Protein AF-A0A7C3T9Z3-F1 (afdb_monomer)

pLDDT: mean 81.77, std 16.9, range [27.88, 98.31]

Solvent-accessible surface area (backbone atoms only — not comparable to full-atom values): 15365 Å² total; per-residue (Å²): 131,85,75,79,82,83,76,81,73,66,35,95,87,66,43,41,33,84,64,59,65,36,76,44,34,68,97,67,87,62,51,71,47,77,40,78,87,65,44,28,39,40,32,45,42,72,46,26,74,41,71,49,24,36,42,35,40,46,47,25,49,67,46,32,52,77,68,78,44,54,77,89,41,44,48,37,24,52,75,83,42,79,52,85,62,53,73,44,84,51,89,72,28,33,40,42,35,42,77,47,52,73,49,71,46,42,39,36,39,29,49,38,23,38,42,37,40,36,34,22,37,75,87,67,46,54,39,50,67,29,36,35,41,37,46,48,92,66,70,46,76,41,51,15,38,88,76,2,43,25,72,43,69,73,39,55,58,41,63,33,37,35,33,45,40,50,104,75,70,47,83,58,70,46,77,44,76,39,83,57,64,46,78,46,77,47,74,44,78,49,66,65,58,54,53,52,51,52,52,48,52,53,51,51,53,51,51,54,52,50,51,52,50,51,53,50,53,50,52,52,51,52,51,51,50,53,52,50,51,53,51,50,55,51,50,50,52,51,51,56,49,52,50,51,53,50,53,51,51,53,54,53,53,52,51,53,51,54,52,52,51,54,52,53,53,52,51,50,52,52,50,52,52,56,53,57,63,68,72,74,122

Nearest PDB structures (foldseek):
  1uwy-assembly1_A  TM=7.501E-01  e=3.290E-04  Homo sapiens
  6fwv-assembly1_A  TM=3.798E-01  e=5.230E-06  Bacillus anthracis
  4iyk-assembly1_A  TM=6.402E-01  e=9.518E-02  Bacteroides uniformis ATCC 8492
  8fia-assembly1_A-2  TM=6.509E-01  e=4.882E-01  Drosophila melanogaster
  8r51-assembly1_A  TM=6.647E-01  e=5.749E-01  Mus musculus

Sequence (281 aa):
MQGKVWEPKLSKYTGITKEAWSKGTPRGLLNISVDAINKKILVNVPEPKYITGTTIFFISDEFLASYNTTIERAVFMIDGKEITPLINRVIDGYTVTFTYTNGIHIITMYATYELKIKVLDHAGNPVPEAMLNLTGPLNEVSKTNSYGIATFSKLISGNYSISALFPEIVEEKTFLIVNRSQDLTLGINIKLFKSRYEELQNSYSKLQEENKKLNATYNELKNNYNSLKASYETLQNNFEKLQKDYEGLGTTLIAYGVISIAIIAALFVLFYRAMKSKGKT

Secondary structure (DSSP, 8-state):
-PPPPP-----TTTSB-S----TTS-S---EEEEETTTTEEEEEEPPPSSSEEEEEEEEEHHHHHHTT--STTEEEEETTEEE--EEEEETTEEEEEEEEESS-EEEEEEE-EEEEEEEE-TTS-B-TT-EEEEESSS-EEEE--TTSEEEEEEEPSEEEEEEEESSS-EEEEEEEEESS-EEEEEE--THHHHHHHHHHHHHHHHHHHHHHHHHHHHHHHHHHHHHHHHHHHHHHHHHHHHHHHHHHHHHHHHHHHHHHHHHHHHHHHHHHHHHHHHT--

Structure (mmCIF, N/CA/C/O backbone):
data_AF-A0A7C3T9Z3-F1
#
_entry.id   AF-A0A7C3T9Z3-F1
#
loop_
_atom_site.group_PDB
_atom_site.id
_atom_site.type_symbol
_atom_site.label_atom_id
_atom_site.label_alt_id
_atom_site.label_comp_id
_atom_site.label_asym_id
_atom_site.label_entity_id
_atom_site.label_seq_id
_atom_site.pdbx_PDB_ins_code
_atom_site.Cartn_x
_atom_site.Cartn_y
_atom_site.Cartn_z
_atom_site.occupancy
_atom_site.B_iso_or_equiv
_atom_site.auth_seq_id
_atom_site.auth_comp_id
_atom_site.auth_asym_id
_atom_site.auth_atom_id
_atom_site.pdbx_PDB_model_num
ATOM 1 N N . MET A 1 1 ? -13.726 -30.761 49.531 1.00 32.25 1 MET A N 1
ATOM 2 C CA . MET A 1 1 ? -14.735 -29.690 49.674 1.00 32.25 1 MET A CA 1
ATOM 3 C C . MET A 1 1 ? -14.990 -29.126 48.289 1.00 32.25 1 MET A C 1
ATOM 5 O O . MET A 1 1 ? -14.097 -28.504 47.732 1.00 32.25 1 MET A O 1
ATOM 9 N N . GLN A 1 2 ? -16.136 -29.452 47.689 1.00 27.88 2 GLN A N 1
ATOM 10 C CA . GLN A 1 2 ? -16.545 -28.895 46.398 1.00 27.88 2 GLN A CA 1
ATOM 11 C C . GLN A 1 2 ? -16.711 -27.380 46.569 1.00 27.88 2 GLN A C 1
ATOM 13 O O . GLN A 1 2 ? -17.477 -26.930 47.422 1.00 27.88 2 GLN A O 1
ATOM 18 N N . GLY A 1 3 ? -15.908 -26.606 45.837 1.00 29.70 3 GLY A N 1
ATOM 19 C CA . GLY A 1 3 ? -15.973 -25.150 45.851 1.00 29.70 3 GLY A CA 1
ATOM 20 C C . GLY A 1 3 ? -17.341 -24.708 45.354 1.00 29.70 3 GLY A C 1
ATOM 21 O O . GLY A 1 3 ? -17.788 -25.168 44.306 1.00 29.70 3 GLY A O 1
ATOM 22 N N . LYS A 1 4 ? -18.022 -23.860 46.130 1.00 30.97 4 LYS A N 1
ATOM 23 C CA . LYS A 1 4 ? -19.290 -23.248 45.725 1.00 30.97 4 LYS A CA 1
ATOM 24 C C . LYS A 1 4 ? -19.124 -22.648 44.328 1.00 30.97 4 LYS A C 1
ATOM 26 O O . LYS A 1 4 ? -18.267 -21.788 44.136 1.00 30.97 4 LYS A O 1
ATOM 31 N N . VAL A 1 5 ? -19.941 -23.111 43.386 1.00 35.22 5 VAL A N 1
ATOM 32 C CA . VAL A 1 5 ? -20.112 -22.466 42.083 1.00 35.22 5 VAL A CA 1
ATOM 33 C C . VAL A 1 5 ? -20.635 -21.059 42.369 1.00 35.22 5 VAL A C 1
ATOM 35 O O . VAL A 1 5 ? -21.645 -20.894 43.050 1.00 35.22 5 VAL A O 1
ATOM 38 N N . TRP A 1 6 ? -19.867 -20.048 41.973 1.00 35.16 6 TRP A N 1
ATOM 39 C CA . TRP A 1 6 ? -20.243 -18.649 42.139 1.00 35.16 6 TRP A CA 1
ATOM 40 C C . TRP A 1 6 ? -21.326 -18.311 41.114 1.00 35.16 6 TRP A C 1
ATOM 42 O O . TRP A 1 6 ? -21.112 -18.483 39.916 1.00 35.16 6 TRP A O 1
ATOM 52 N N . GLU A 1 7 ? -22.477 -17.843 41.590 1.00 36.16 7 GLU A N 1
ATOM 53 C CA . GLU A 1 7 ? -23.549 -17.307 40.752 1.00 36.16 7 GLU A CA 1
ATOM 54 C C . GLU A 1 7 ? -23.488 -15.770 40.799 1.00 36.16 7 GLU A C 1
ATOM 56 O O . GLU A 1 7 ? -23.688 -15.185 41.872 1.00 36.16 7 GLU A O 1
ATOM 61 N N . PRO A 1 8 ? -23.198 -15.089 39.675 1.00 42.81 8 PRO A N 1
ATOM 62 C CA . PRO A 1 8 ? -23.221 -13.635 39.620 1.00 42.81 8 PRO A CA 1
ATOM 63 C C . PRO A 1 8 ? -24.622 -13.103 39.954 1.00 42.81 8 PRO A C 1
ATOM 65 O O . PRO A 1 8 ? -25.593 -13.393 39.258 1.00 42.81 8 PRO A O 1
ATOM 68 N N . LYS A 1 9 ? -24.750 -12.246 40.976 1.00 42.09 9 LYS A N 1
ATOM 69 C CA . LYS A 1 9 ? -25.990 -11.480 41.199 1.00 42.09 9 LYS A CA 1
ATOM 70 C C . LYS A 1 9 ? -26.120 -10.371 40.153 1.00 42.09 9 LYS A C 1
ATOM 72 O O . LYS A 1 9 ? -25.632 -9.258 40.356 1.00 42.09 9 LYS A O 1
ATOM 77 N N . LEU A 1 10 ? -26.764 -10.695 39.031 1.00 43.72 10 LEU A N 1
ATOM 78 C CA . LEU A 1 10 ? -27.070 -9.790 37.918 1.00 43.72 10 LEU A CA 1
ATOM 79 C C . LEU A 1 10 ? -27.705 -8.475 38.403 1.00 43.72 10 LEU A C 1
ATOM 81 O O . LEU A 1 10 ? -28.747 -8.458 39.059 1.00 43.72 10 LEU A O 1
ATOM 85 N N . SER A 1 11 ? -27.095 -7.350 38.027 1.00 44.22 11 SER A N 1
ATOM 86 C CA . SER A 1 11 ? -27.773 -6.053 38.026 1.00 44.22 11 SER A CA 1
ATOM 87 C C . SER A 1 11 ? -28.853 -6.095 36.943 1.00 44.22 11 SER A C 1
ATOM 89 O O . SER A 1 11 ? -28.523 -6.087 35.756 1.00 44.22 11 SER A O 1
ATOM 91 N N . LYS A 1 12 ? -30.135 -6.108 37.341 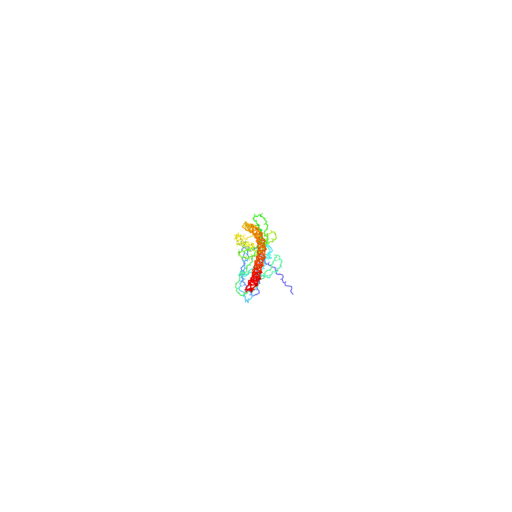1.00 36.50 12 LYS A N 1
ATOM 92 C CA . LYS A 1 12 ? -31.310 -6.094 36.439 1.00 36.50 12 LYS A CA 1
ATOM 93 C C . LYS A 1 12 ? -31.341 -4.927 35.434 1.00 36.50 12 LYS A C 1
ATOM 95 O O . LYS A 1 12 ? -32.194 -4.926 34.559 1.00 36.50 12 LYS A O 1
ATOM 100 N N . TYR A 1 13 ? -30.450 -3.942 35.564 1.00 34.69 13 TYR A N 1
ATOM 101 C CA . TYR A 1 13 ? -30.445 -2.723 34.750 1.00 34.69 13 TYR A CA 1
ATOM 102 C C . TYR A 1 13 ? -29.227 -2.584 33.826 1.00 34.69 13 TYR A C 1
ATOM 104 O O . TYR A 1 13 ? -29.248 -1.729 32.947 1.00 34.69 13 TYR A O 1
ATOM 112 N N . THR A 1 14 ? -28.159 -3.373 34.012 1.00 43.00 14 THR A N 1
ATOM 113 C CA . THR A 1 14 ? -26.904 -3.198 33.247 1.00 43.00 14 THR A CA 1
ATOM 114 C C . THR A 1 14 ? -26.291 -4.487 32.704 1.00 43.00 14 THR A C 1
ATOM 116 O O . THR A 1 14 ? -25.342 -4.392 31.935 1.00 43.00 14 THR A O 1
ATOM 119 N N . GLY A 1 15 ? -26.745 -5.680 33.114 1.00 44.03 15 GLY A N 1
ATOM 120 C CA . GLY A 1 15 ? -26.152 -6.953 32.664 1.00 44.03 15 GLY A CA 1
ATOM 121 C C . GLY A 1 15 ? -24.696 -7.190 33.114 1.00 44.03 15 GLY A C 1
ATOM 122 O O . GLY A 1 15 ? -24.078 -8.165 32.690 1.00 44.03 15 GLY A O 1
ATOM 123 N N . ILE A 1 16 ? -24.158 -6.315 33.975 1.00 48.06 16 ILE A N 1
ATOM 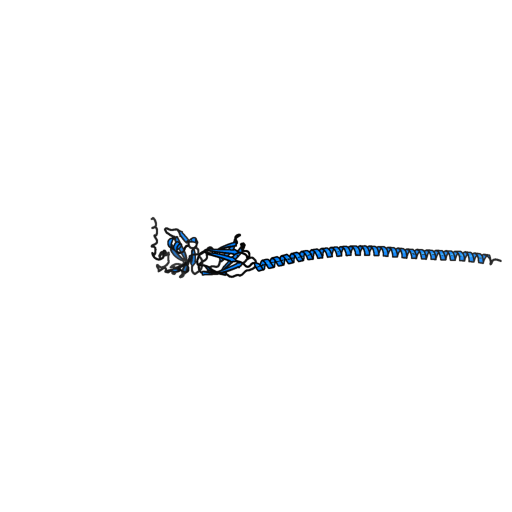124 C CA . ILE A 1 16 ? -22.807 -6.360 34.558 1.00 48.06 16 ILE A CA 1
ATOM 125 C C . ILE A 1 16 ? -22.962 -6.460 36.078 1.00 48.06 16 ILE A C 1
ATOM 127 O O . ILE A 1 16 ? -23.628 -5.617 36.690 1.00 48.06 16 ILE A O 1
ATOM 131 N N . THR A 1 17 ? -22.360 -7.465 36.716 1.00 48.69 17 THR A N 1
ATOM 132 C CA . THR A 1 17 ? -22.387 -7.578 38.184 1.00 48.69 17 THR A CA 1
ATOM 133 C C . THR A 1 17 ? -21.328 -6.698 38.837 1.00 48.69 17 THR A C 1
ATOM 135 O O . THR A 1 17 ? -20.160 -6.736 38.461 1.00 48.69 17 THR A O 1
ATOM 138 N N . LYS A 1 18 ? -21.730 -5.948 39.871 1.00 47.00 18 LYS A N 1
ATOM 139 C CA . LYS A 1 18 ? -20.890 -5.033 40.674 1.00 47.00 18 LYS A CA 1
ATOM 140 C C . LYS A 1 18 ? -19.912 -5.727 41.639 1.00 47.00 18 LYS A C 1
ATOM 142 O O . LYS A 1 18 ? -19.431 -5.098 42.578 1.00 47.00 18 LYS A O 1
ATOM 147 N N . GLU A 1 19 ? -19.614 -7.004 41.452 1.00 44.75 19 GLU A N 1
ATOM 148 C CA . GLU A 1 19 ? -18.688 -7.722 42.327 1.00 44.75 19 GLU A CA 1
ATOM 149 C C . GLU A 1 19 ? -17.368 -7.938 41.597 1.00 44.75 19 GLU A C 1
ATOM 151 O O . GLU A 1 19 ? -17.186 -8.967 40.954 1.00 44.75 19 GLU A O 1
ATOM 156 N N . ALA A 1 20 ? -16.438 -6.979 41.706 1.00 43.12 20 ALA A N 1
ATOM 157 C CA . ALA A 1 20 ? -15.039 -7.329 41.506 1.00 43.12 20 ALA A CA 1
ATOM 158 C C . ALA A 1 20 ? -14.455 -7.826 42.814 1.00 43.12 20 ALA A C 1
ATOM 160 O O . ALA A 1 20 ? -14.378 -7.121 43.823 1.00 43.12 20 ALA A O 1
ATOM 161 N N . TRP A 1 21 ? -14.063 -9.090 42.782 1.00 42.16 21 TRP A N 1
ATOM 162 C CA . TRP A 1 21 ? -13.300 -9.695 43.844 1.00 42.16 21 TRP A CA 1
ATOM 163 C C . TRP A 1 21 ? -11.831 -9.420 43.568 1.00 42.16 21 TRP A C 1
ATOM 165 O O . TRP A 1 21 ? -11.294 -9.879 42.562 1.00 42.16 21 TRP A O 1
ATOM 175 N N . SER A 1 22 ? -11.195 -8.678 44.467 1.00 42.53 22 SER A N 1
ATOM 176 C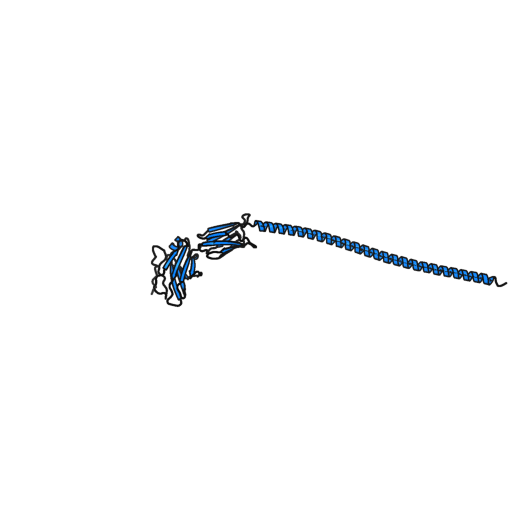 CA . SER A 1 22 ? -9.747 -8.573 44.475 1.00 42.53 22 SER A CA 1
ATOM 177 C C . SER A 1 22 ? -9.165 -9.199 45.715 1.00 42.53 22 SER A C 1
ATOM 179 O O . SER A 1 22 ? -9.521 -8.862 46.849 1.00 42.53 22 SER A O 1
ATOM 181 N N . LYS A 1 23 ? -8.189 -10.073 45.490 1.00 44.75 23 LYS A N 1
ATOM 182 C CA . LYS A 1 23 ? -7.276 -10.497 46.535 1.00 44.75 23 LYS A CA 1
ATOM 183 C C . LYS A 1 23 ? -6.347 -9.323 46.839 1.00 44.75 23 LYS A C 1
ATOM 185 O O . LYS A 1 23 ? -5.362 -9.106 46.149 1.00 44.75 23 LYS A O 1
ATOM 190 N N . GLY A 1 24 ? -6.675 -8.582 47.894 1.00 46.53 24 GLY A N 1
ATOM 191 C CA . GLY A 1 24 ? -5.860 -7.462 48.339 1.00 46.53 24 GLY A CA 1
ATOM 192 C C . GLY A 1 24 ? -6.192 -6.128 47.686 1.00 46.53 24 GLY A C 1
ATOM 193 O O . GLY A 1 24 ? -5.310 -5.300 47.607 1.00 46.53 24 GLY A O 1
ATOM 194 N N . THR A 1 25 ? -7.431 -5.864 47.283 1.00 47.84 25 THR A N 1
ATOM 195 C CA . THR A 1 25 ? -7.930 -4.480 47.179 1.00 47.84 25 THR A CA 1
ATOM 196 C C . THR A 1 25 ? -8.865 -4.248 48.371 1.00 47.84 25 THR A C 1
ATOM 198 O O . THR A 1 25 ? -9.573 -5.187 48.758 1.00 47.84 25 THR A O 1
ATOM 201 N N . PRO A 1 26 ? -8.855 -3.075 49.035 1.00 46.22 26 PRO A N 1
ATOM 202 C CA . PRO A 1 26 ? -9.825 -2.785 50.089 1.00 46.22 26 PRO A CA 1
ATOM 203 C C . PRO A 1 26 ? -11.248 -3.053 49.579 1.00 46.22 26 PRO A C 1
ATOM 205 O O . PRO A 1 26 ? -11.551 -2.735 48.430 1.00 46.22 26 PRO A O 1
ATOM 208 N N . ARG A 1 27 ? -12.128 -3.640 50.407 1.00 46.44 27 ARG A N 1
ATOM 209 C CA . ARG A 1 27 ? -13.563 -3.714 50.081 1.00 46.44 27 ARG A CA 1
ATOM 210 C C . ARG A 1 27 ? -14.053 -2.279 49.868 1.00 46.44 27 ARG A C 1
ATOM 212 O O . ARG A 1 27 ? -14.180 -1.532 50.831 1.00 46.44 27 ARG A O 1
ATOM 219 N N . GLY A 1 28 ? -14.275 -1.899 48.617 1.00 50.47 28 GLY A N 1
ATOM 220 C CA . GLY A 1 28 ? -14.582 -0.536 48.210 1.00 50.47 28 GLY A CA 1
ATOM 221 C C . GLY A 1 28 ? -15.390 -0.527 46.920 1.00 50.47 28 GLY A C 1
ATOM 222 O O . GLY A 1 28 ? -15.332 -1.470 46.132 1.00 50.47 28 GLY A O 1
ATOM 223 N N . LEU A 1 29 ? -16.190 0.526 46.757 1.00 51.44 29 LEU A N 1
ATOM 224 C CA . LEU A 1 29 ? -17.127 0.726 45.655 1.00 51.44 29 LEU A CA 1
ATOM 225 C C . LEU A 1 29 ? -16.379 0.770 44.319 1.00 51.44 29 LEU A C 1
ATOM 227 O O . LEU A 1 29 ? -15.790 1.786 43.959 1.00 51.44 29 LEU A O 1
ATOM 231 N N . LEU A 1 30 ? -16.424 -0.330 43.573 1.00 61.38 30 LEU A N 1
ATOM 232 C CA . LEU A 1 30 ? -16.088 -0.307 42.156 1.00 61.38 30 LEU A CA 1
ATOM 233 C C . LEU A 1 30 ? -17.145 0.526 41.448 1.00 61.38 30 LEU A C 1
ATOM 235 O O . LEU A 1 30 ? -18.333 0.184 41.445 1.00 61.38 30 LEU A O 1
ATOM 239 N N . ASN A 1 31 ? -16.700 1.617 40.843 1.00 67.56 31 ASN A N 1
ATOM 240 C CA . ASN A 1 31 ? -17.567 2.441 40.027 1.00 67.56 31 ASN A CA 1
ATOM 241 C C . ASN A 1 31 ? -17.457 1.948 38.591 1.00 67.56 31 ASN A C 1
ATOM 243 O O . ASN A 1 31 ? -16.488 2.238 37.890 1.00 67.56 31 ASN A O 1
ATOM 247 N N . ILE A 1 32 ? -18.461 1.168 38.196 1.00 73.75 32 ILE A N 1
ATOM 248 C CA . ILE A 1 32 ? -18.680 0.755 36.815 1.00 73.75 32 ILE A CA 1
ATOM 249 C C . ILE A 1 32 ? -19.669 1.739 36.201 1.00 73.75 32 ILE A C 1
ATOM 251 O O . ILE A 1 32 ? -20.779 1.903 36.715 1.00 73.75 32 ILE A O 1
ATOM 255 N N . SER A 1 33 ? -19.282 2.369 35.101 1.00 75.00 33 SER A N 1
ATOM 256 C CA . SER A 1 33 ? -20.178 3.157 34.264 1.00 75.00 33 SER A CA 1
ATOM 257 C C . SER A 1 33 ? -20.214 2.581 32.854 1.00 75.00 33 SER A C 1
ATOM 259 O O . SER A 1 33 ? -19.238 2.022 32.355 1.00 75.00 33 SER A O 1
ATOM 261 N N . VAL A 1 34 ? -21.377 2.687 32.220 1.00 73.44 34 VAL A N 1
ATOM 262 C CA . VAL A 1 34 ? -21.577 2.268 30.836 1.00 73.44 34 VAL A CA 1
ATOM 263 C C . VAL A 1 34 ? -21.812 3.521 30.013 1.00 73.44 34 VAL A C 1
ATOM 265 O O . VAL A 1 34 ? -22.751 4.272 30.265 1.00 73.44 34 VAL A O 1
ATOM 268 N N . ASP A 1 35 ? -20.960 3.738 29.023 1.00 76.62 35 ASP A N 1
ATOM 269 C CA . ASP A 1 35 ? -21.138 4.757 28.003 1.00 76.62 35 ASP A CA 1
ATOM 270 C C . ASP A 1 35 ? -21.754 4.080 26.775 1.00 76.62 35 ASP A C 1
ATOM 272 O O . ASP A 1 35 ? -21.077 3.454 25.955 1.00 76.62 35 ASP A O 1
ATOM 276 N N . ALA A 1 36 ? -23.083 4.148 26.690 1.00 70.12 36 ALA A N 1
ATOM 277 C CA . ALA A 1 36 ? -23.847 3.512 25.623 1.00 70.12 36 ALA A CA 1
ATOM 278 C C . ALA A 1 36 ? -23.626 4.164 24.248 1.00 70.12 36 ALA A C 1
ATOM 280 O O . ALA A 1 36 ? -23.836 3.495 23.235 1.00 70.12 36 ALA A O 1
ATOM 281 N N . ILE A 1 37 ? -23.195 5.432 24.208 1.00 67.31 37 ILE A N 1
ATOM 282 C CA . ILE A 1 37 ? -22.941 6.180 22.970 1.00 67.31 37 ILE A CA 1
ATOM 283 C C . ILE A 1 37 ? -21.624 5.708 22.358 1.00 67.31 37 ILE A C 1
ATOM 285 O O . ILE A 1 37 ? -21.598 5.287 21.205 1.00 67.31 37 ILE A O 1
ATOM 289 N N . ASN A 1 38 ? -20.553 5.700 23.154 1.00 70.88 38 ASN A N 1
ATOM 290 C CA . ASN A 1 38 ? -19.225 5.257 22.716 1.00 70.88 38 ASN A CA 1
ATOM 291 C C . ASN A 1 38 ? -19.004 3.751 22.905 1.00 70.88 38 ASN A C 1
ATOM 293 O O . ASN A 1 38 ? -17.884 3.260 22.788 1.00 70.88 38 ASN A O 1
ATOM 297 N N . LYS A 1 39 ? -20.078 3.021 23.233 1.00 75.00 39 LYS A N 1
ATOM 298 C CA . LYS A 1 39 ? -20.120 1.562 23.356 1.00 75.00 39 LYS A CA 1
ATOM 299 C C . LYS A 1 39 ? -18.966 1.011 24.210 1.00 75.00 39 LYS A C 1
ATOM 301 O O . LYS A 1 39 ? -18.360 -0.008 23.873 1.00 75.00 39 LYS A O 1
ATOM 306 N N . LYS A 1 40 ? -18.677 1.700 25.323 1.00 80.38 40 LYS A N 1
ATOM 307 C CA . LYS A 1 40 ? -17.591 1.359 26.248 1.00 80.38 40 LYS A CA 1
ATOM 308 C C . LYS A 1 40 ? -18.066 1.215 27.689 1.00 80.38 40 LYS A C 1
ATOM 310 O O . LYS A 1 40 ? -18.976 1.910 28.137 1.00 80.38 40 LYS A O 1
ATOM 315 N N . ILE A 1 41 ? -17.415 0.325 28.424 1.00 80.50 41 ILE A N 1
ATOM 316 C CA . ILE A 1 41 ? -17.566 0.172 29.872 1.00 80.50 41 ILE A CA 1
ATOM 317 C C . ILE A 1 41 ? -16.331 0.783 30.512 1.00 80.50 41 ILE A C 1
ATOM 319 O O . ILE A 1 41 ? -15.217 0.451 30.114 1.00 80.50 41 ILE A O 1
ATOM 323 N N . LEU A 1 42 ? -16.521 1.642 31.506 1.00 82.12 42 LEU A N 1
ATOM 324 C CA . LEU A 1 42 ? -15.436 2.157 32.323 1.00 82.12 42 LEU A CA 1
ATOM 325 C C . LEU A 1 42 ? -15.542 1.551 33.710 1.00 82.12 42 LEU A C 1
ATOM 327 O O . LEU A 1 42 ? -16.620 1.521 34.305 1.00 82.12 42 LEU A O 1
ATOM 331 N N . VAL A 1 43 ? -14.409 1.107 34.235 1.00 81.88 43 VAL A N 1
ATOM 332 C CA . VAL A 1 43 ? -14.304 0.642 35.603 1.00 81.88 43 VAL A CA 1
ATOM 333 C C . VAL A 1 43 ? -13.163 1.344 36.301 1.00 81.88 43 VAL A C 1
ATOM 335 O O . VAL A 1 43 ? -11.995 1.156 35.969 1.00 81.88 43 VAL A O 1
ATOM 338 N N . ASN A 1 44 ? -13.517 2.143 37.299 1.00 81.06 44 ASN A N 1
ATOM 339 C CA . ASN A 1 44 ? -12.545 2.726 38.203 1.00 81.06 44 ASN A CA 1
ATOM 340 C C . ASN A 1 44 ? -12.166 1.678 39.256 1.00 81.06 44 ASN A C 1
ATOM 342 O O . ASN A 1 44 ? -13.023 1.249 40.042 1.00 81.06 44 ASN A O 1
ATOM 346 N N . VAL A 1 45 ? -10.905 1.246 39.238 1.00 79.00 45 VAL A N 1
ATOM 347 C CA . VAL A 1 45 ? -10.363 0.307 40.219 1.00 79.00 45 VAL A CA 1
ATOM 348 C C . VAL A 1 45 ? -9.512 1.054 41.246 1.00 79.00 45 VAL A C 1
ATOM 350 O O . VAL A 1 45 ? -8.603 1.799 40.873 1.00 79.00 45 VAL A O 1
ATOM 353 N N . PRO A 1 46 ? -9.793 0.879 42.550 1.00 74.50 46 PRO A N 1
ATOM 354 C CA . PRO A 1 46 ? -9.042 1.563 43.587 1.00 74.50 46 PRO A CA 1
ATOM 355 C C . PRO A 1 46 ? -7.652 0.948 43.763 1.00 74.50 46 PRO A C 1
ATOM 357 O O . PRO A 1 46 ? -7.387 -0.182 43.328 1.00 74.50 46 PRO A O 1
ATOM 360 N N . GLU A 1 47 ? -6.796 1.700 44.455 1.00 77.12 47 GLU A N 1
ATOM 361 C CA . GLU A 1 47 ? -5.431 1.294 44.770 1.00 77.12 47 GLU A CA 1
ATOM 362 C C . GLU A 1 47 ? -5.395 -0.082 45.454 1.00 77.12 47 GLU A C 1
ATOM 364 O O . GLU A 1 47 ? -6.154 -0.331 46.405 1.00 77.12 47 GLU A O 1
ATOM 369 N N . PRO A 1 48 ? -4.541 -1.005 44.976 1.00 74.38 48 PRO A N 1
ATOM 370 C CA . PRO A 1 48 ? -4.413 -2.299 45.609 1.00 74.38 48 PRO A CA 1
ATOM 371 C C . PRO A 1 48 ? -3.683 -2.165 46.953 1.00 74.38 48 PRO A C 1
ATOM 373 O O . PRO A 1 48 ? -2.742 -1.401 47.121 1.00 74.38 48 PRO A O 1
ATOM 376 N N . LYS A 1 49 ? -4.106 -2.960 47.935 1.00 66.56 49 LYS A N 1
ATOM 377 C CA . LYS A 1 49 ? -3.484 -3.115 49.262 1.00 66.56 49 LYS A CA 1
ATOM 378 C C . LYS A 1 49 ? -2.053 -3.667 49.177 1.00 66.56 49 LYS A C 1
ATOM 380 O O . LYS A 1 49 ? -1.295 -3.530 50.133 1.00 66.56 49 LYS A O 1
ATOM 385 N N . TYR A 1 50 ? -1.710 -4.340 48.080 1.00 70.56 50 TYR A N 1
ATOM 386 C CA . TYR A 1 50 ? -0.376 -4.872 47.789 1.00 70.56 50 TYR A CA 1
ATOM 387 C C . TYR A 1 50 ? 0.142 -4.294 46.468 1.00 70.56 50 TYR A C 1
ATOM 389 O O . TYR A 1 50 ? -0.576 -3.581 45.781 1.00 70.56 50 TYR A O 1
ATOM 397 N N . ILE A 1 51 ? 1.366 -4.665 46.074 1.00 73.75 51 ILE A N 1
ATOM 398 C CA . ILE A 1 51 ? 1.991 -4.227 44.810 1.00 73.75 51 ILE A CA 1
ATOM 399 C C . ILE A 1 51 ? 1.116 -4.553 43.588 1.00 73.75 51 ILE A C 1
ATOM 401 O O . ILE A 1 51 ? 1.170 -3.856 42.581 1.00 73.75 51 ILE A O 1
ATOM 405 N N . THR A 1 52 ? 0.317 -5.620 43.666 1.00 77.69 52 THR A N 1
ATOM 406 C CA . THR A 1 52 ? -0.611 -6.022 42.607 1.00 77.69 52 THR A CA 1
ATOM 407 C C . THR A 1 52 ? -2.042 -6.114 43.125 1.00 77.69 52 THR A C 1
ATOM 409 O O . THR A 1 52 ? -2.295 -6.614 44.224 1.00 77.69 52 THR A O 1
ATOM 412 N N . GLY A 1 53 ? -2.977 -5.638 42.308 1.00 76.31 53 GLY A N 1
ATOM 413 C CA . GLY A 1 53 ? -4.413 -5.850 42.429 1.00 76.31 53 GLY A CA 1
ATOM 414 C C . GLY A 1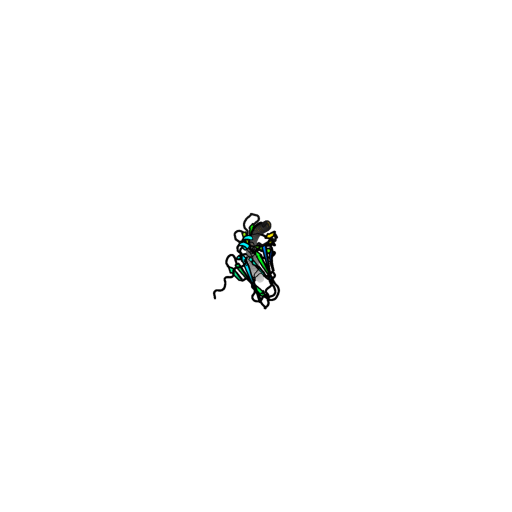 53 ? -4.902 -6.816 41.360 1.00 76.31 53 GLY A C 1
ATOM 415 O O . GLY A 1 53 ? -4.325 -6.909 40.277 1.00 76.31 53 GLY A O 1
ATOM 416 N N . THR A 1 54 ? -5.969 -7.555 41.653 1.00 75.75 54 THR A N 1
ATOM 417 C CA . THR A 1 54 ? -6.665 -8.374 40.653 1.00 75.75 54 THR A CA 1
ATOM 418 C C . THR A 1 54 ? -8.132 -8.021 40.673 1.00 75.75 54 THR A C 1
ATOM 420 O O . THR A 1 54 ? -8.732 -8.021 41.729 1.00 75.75 54 THR A O 1
ATOM 423 N N . THR A 1 55 ? -8.733 -7.751 39.531 1.00 76.00 55 THR A N 1
ATOM 424 C CA . THR A 1 55 ? -10.137 -7.365 39.453 1.00 76.00 55 THR A CA 1
ATOM 425 C C . THR A 1 55 ? -10.836 -8.249 38.435 1.00 76.00 55 THR A C 1
ATOM 427 O O . THR A 1 55 ? -10.341 -8.426 37.326 1.00 76.00 55 THR A O 1
ATOM 430 N N . ILE A 1 56 ? -11.974 -8.822 38.824 1.00 77.44 56 ILE A N 1
ATOM 431 C CA . ILE A 1 56 ? -12.774 -9.722 37.990 1.00 77.44 56 ILE A CA 1
ATOM 432 C C . ILE A 1 56 ? -14.103 -9.044 37.672 1.00 77.44 56 ILE A C 1
ATOM 434 O O . ILE A 1 56 ? -14.758 -8.533 38.573 1.00 77.44 56 ILE A O 1
ATOM 438 N N . PHE A 1 57 ? -14.530 -9.075 36.416 1.00 76.00 57 PHE A N 1
ATOM 439 C CA . PHE A 1 57 ? -15.864 -8.638 36.012 1.00 76.00 57 PHE A CA 1
ATOM 440 C C . PHE A 1 57 ? -16.604 -9.757 35.311 1.00 76.00 57 PHE A C 1
ATOM 442 O O . PHE A 1 57 ? -15.992 -10.565 34.617 1.00 76.00 57 PHE A O 1
ATOM 449 N N . PHE A 1 58 ? -17.924 -9.762 35.450 1.00 79.31 58 PHE A N 1
ATOM 450 C CA . PHE A 1 58 ? -18.791 -10.585 34.625 1.00 79.31 58 PHE A CA 1
ATOM 451 C C . PHE A 1 58 ? -19.419 -9.735 33.523 1.00 79.31 58 PHE A C 1
ATOM 453 O O . PHE A 1 58 ? -19.978 -8.669 33.795 1.00 79.31 58 PHE A O 1
ATOM 460 N N . ILE A 1 59 ? -19.333 -10.231 32.294 1.00 81.19 59 ILE A N 1
ATOM 461 C CA . ILE A 1 59 ? -19.954 -9.652 31.109 1.00 81.19 59 ILE A CA 1
ATOM 462 C C . ILE A 1 59 ? -20.933 -10.690 30.575 1.00 81.19 59 ILE A C 1
ATOM 464 O O . ILE A 1 59 ? -20.509 -11.756 30.127 1.00 81.19 59 ILE A O 1
ATOM 468 N N . SER A 1 60 ? -22.229 -10.387 30.644 1.00 83.50 60 SER A N 1
ATOM 469 C CA . SER A 1 60 ? -23.271 -11.287 30.145 1.00 83.50 60 SER A CA 1
ATOM 470 C C . SER A 1 60 ? -23.292 -11.366 28.620 1.00 83.50 60 SER A C 1
ATOM 472 O O . SER A 1 60 ? -22.961 -10.401 27.924 1.00 83.50 60 SER A O 1
ATOM 474 N N . ASP A 1 61 ? -23.764 -12.497 28.100 1.00 83.75 61 ASP A N 1
ATOM 475 C CA . ASP A 1 61 ? -24.072 -12.657 26.676 1.00 83.75 61 ASP A CA 1
ATOM 476 C C . ASP A 1 61 ? -25.133 -11.655 26.211 1.00 83.75 61 ASP A C 1
ATOM 478 O O . ASP A 1 61 ? -25.017 -11.088 25.127 1.00 83.75 61 ASP A O 1
ATOM 482 N N . GLU A 1 62 ? -26.134 -11.379 27.050 1.00 82.38 62 GLU A N 1
ATOM 483 C CA . GLU A 1 62 ? -27.170 -10.378 26.780 1.00 82.38 62 GLU A CA 1
ATOM 484 C C . GLU A 1 62 ? -26.572 -8.972 26.634 1.00 82.38 62 GLU A C 1
ATOM 486 O O . GLU A 1 62 ? -26.911 -8.243 25.698 1.00 82.38 62 GLU A O 1
ATOM 491 N N . PHE A 1 63 ? -25.629 -8.600 27.509 1.00 77.50 63 PHE A N 1
ATOM 492 C CA . PHE A 1 63 ? -24.919 -7.331 27.387 1.00 77.50 63 PHE A CA 1
ATOM 493 C C . PHE A 1 63 ? -24.167 -7.258 26.054 1.00 77.50 63 PHE A C 1
ATOM 495 O O . PHE A 1 63 ? -24.355 -6.299 25.310 1.00 77.50 63 PHE A O 1
ATOM 502 N N . LEU A 1 64 ? -23.380 -8.277 25.702 1.00 81.81 64 LEU A N 1
ATOM 503 C CA . LEU A 1 64 ? -22.660 -8.314 24.423 1.00 81.81 64 LEU A CA 1
ATOM 504 C C . LEU A 1 64 ? -23.623 -8.230 23.222 1.00 81.81 64 LEU A C 1
ATOM 506 O O . LEU A 1 64 ? -23.399 -7.442 22.298 1.00 81.81 64 LEU A O 1
ATOM 510 N N . ALA A 1 65 ? -24.743 -8.956 23.277 1.00 82.75 65 ALA A N 1
ATOM 511 C CA . ALA A 1 65 ? -25.775 -8.956 22.244 1.00 82.75 65 ALA A CA 1
ATOM 512 C C . ALA A 1 65 ? -26.447 -7.583 22.079 1.00 82.75 65 ALA A C 1
ATOM 514 O O . ALA A 1 65 ? -26.648 -7.131 20.952 1.00 82.75 65 ALA A O 1
ATOM 515 N N . SER A 1 66 ? -26.720 -6.865 23.175 1.00 76.25 66 SER A N 1
ATOM 516 C CA . SER A 1 66 ? -27.316 -5.518 23.124 1.00 76.25 66 SER A CA 1
ATOM 517 C C . SER A 1 66 ? -26.414 -4.467 22.450 1.00 76.25 66 SER A C 1
ATOM 519 O O . SER A 1 66 ? -26.884 -3.410 22.020 1.00 76.25 66 SER A O 1
ATOM 521 N N . TYR A 1 67 ? -25.121 -4.775 22.295 1.00 73.81 67 TYR A N 1
ATOM 522 C CA . TYR A 1 67 ? -24.128 -3.960 21.590 1.00 73.81 67 TYR A CA 1
ATOM 523 C C . TYR A 1 67 ? -23.715 -4.582 20.242 1.00 73.81 67 TYR A C 1
ATOM 525 O O . TYR A 1 67 ? -22.813 -4.057 19.594 1.00 73.81 67 TYR A O 1
ATOM 533 N N . ASN A 1 68 ? -24.379 -5.662 19.802 1.00 77.44 68 ASN A N 1
ATOM 534 C CA . ASN A 1 68 ? -24.060 -6.427 18.591 1.00 77.44 68 ASN A CA 1
ATOM 535 C C . ASN A 1 68 ? -22.560 -6.777 18.487 1.00 77.44 68 ASN A C 1
ATOM 537 O O . ASN A 1 68 ? -21.934 -6.617 17.437 1.00 77.44 68 ASN A O 1
ATOM 541 N N . THR A 1 69 ? -21.969 -7.195 19.608 1.00 80.06 69 THR A N 1
ATOM 542 C CA . THR A 1 69 ? -20.544 -7.526 19.722 1.00 80.06 69 THR A CA 1
ATOM 543 C C . THR A 1 69 ? -20.356 -8.911 20.338 1.00 80.06 69 THR A C 1
ATOM 545 O O . THR A 1 69 ? -21.290 -9.504 20.871 1.00 80.06 69 THR A O 1
ATOM 548 N N . THR A 1 70 ? -19.130 -9.424 20.281 1.00 87.62 70 THR A N 1
ATOM 549 C CA . THR A 1 70 ? -18.694 -10.615 21.021 1.00 87.62 70 THR A CA 1
ATOM 550 C C . THR A 1 70 ? -17.541 -10.252 21.954 1.00 87.62 70 THR A C 1
ATOM 552 O O . THR A 1 70 ? -17.011 -9.137 21.881 1.00 87.62 70 THR A O 1
ATOM 555 N N . ILE A 1 71 ? -17.147 -11.172 22.840 1.00 87.75 71 ILE A N 1
ATOM 556 C CA . ILE A 1 71 ? -16.039 -10.929 23.770 1.00 87.75 71 ILE A CA 1
ATOM 557 C C . ILE A 1 71 ? -14.686 -10.874 23.045 1.00 87.75 71 ILE A C 1
ATOM 559 O O . ILE A 1 71 ? -13.815 -10.099 23.420 1.00 87.75 71 ILE A O 1
ATOM 563 N N . GLU A 1 72 ? -14.525 -11.632 21.958 1.00 87.25 72 GLU A N 1
ATOM 564 C CA . GLU A 1 72 ? -13.307 -11.678 21.134 1.00 87.25 72 GLU A CA 1
ATOM 565 C C . GLU A 1 72 ? -13.082 -10.371 20.368 1.00 87.25 72 GLU A C 1
ATOM 567 O O . GLU A 1 72 ? -11.963 -10.053 19.963 1.00 87.25 72 GLU A O 1
ATOM 572 N N . ARG A 1 73 ? -14.163 -9.611 20.167 1.00 83.88 73 ARG A N 1
ATOM 573 C CA . ARG A 1 73 ? -14.154 -8.287 19.547 1.00 83.88 73 ARG A CA 1
ATOM 574 C C . ARG A 1 73 ? -14.006 -7.165 20.571 1.00 83.88 73 ARG A C 1
ATOM 576 O O . ARG A 1 73 ? -13.976 -6.005 20.175 1.00 83.88 73 ARG A O 1
ATOM 583 N N . ALA A 1 74 ? -13.936 -7.459 21.864 1.00 86.88 74 ALA A N 1
ATOM 584 C CA . ALA A 1 74 ? -13.709 -6.429 22.864 1.00 86.88 74 ALA A CA 1
ATOM 585 C C . ALA A 1 74 ? -12.222 -6.043 22.911 1.00 86.88 74 ALA A C 1
ATOM 587 O O . ALA A 1 74 ? -11.346 -6.906 22.939 1.00 86.88 74 ALA A O 1
ATOM 588 N N . VAL A 1 75 ? -11.941 -4.742 22.951 1.00 89.94 75 VAL A N 1
ATOM 589 C CA . VAL A 1 75 ? -10.602 -4.214 23.249 1.00 89.94 75 VAL A CA 1
ATOM 590 C C . VAL A 1 75 ? -10.594 -3.735 24.686 1.00 89.94 75 VAL A C 1
ATOM 592 O O . VAL A 1 75 ? -11.477 -2.985 25.108 1.00 89.94 75 VAL A O 1
ATOM 595 N N . PHE A 1 76 ? -9.590 -4.164 25.441 1.00 90.69 76 PHE A N 1
ATOM 596 C CA . PHE A 1 76 ? -9.448 -3.819 26.844 1.00 90.69 76 PHE A CA 1
ATOM 597 C C . PHE A 1 76 ? -8.238 -2.927 27.046 1.00 90.69 76 PHE A C 1
ATOM 599 O O . PHE A 1 76 ? -7.174 -3.168 26.486 1.00 90.69 76 PHE A O 1
ATOM 606 N N . MET A 1 77 ? -8.401 -1.902 27.869 1.00 90.94 77 MET A N 1
ATOM 607 C CA . MET A 1 77 ? -7.353 -0.942 28.170 1.00 90.94 77 MET A CA 1
ATOM 608 C C . MET A 1 77 ? -7.238 -0.728 29.670 1.00 90.94 77 MET A C 1
ATOM 610 O O . MET A 1 77 ? -8.250 -0.703 30.369 1.00 90.94 77 MET A O 1
ATOM 614 N N . ILE A 1 78 ? -6.015 -0.503 30.139 1.00 90.06 78 ILE A N 1
ATOM 615 C CA . ILE A 1 78 ? -5.738 0.081 31.450 1.00 90.06 78 ILE A CA 1
ATOM 616 C C . ILE A 1 78 ? -5.036 1.418 31.237 1.00 90.06 78 ILE A C 1
ATOM 618 O O . ILE A 1 78 ? -4.033 1.487 30.528 1.00 90.06 78 ILE A O 1
ATOM 622 N N . ASP A 1 79 ? -5.630 2.492 31.753 1.00 89.44 79 ASP A N 1
ATOM 623 C CA . ASP A 1 79 ? -5.158 3.874 31.575 1.00 89.44 79 ASP A CA 1
ATOM 624 C C . ASP A 1 79 ? -4.835 4.235 30.113 1.00 89.44 79 ASP A C 1
ATOM 626 O O . ASP A 1 79 ? -3.851 4.903 29.802 1.00 89.44 79 ASP A O 1
ATOM 630 N N . GLY A 1 80 ? -5.669 3.750 29.188 1.00 86.50 80 GLY A N 1
ATOM 631 C CA . GLY A 1 80 ? -5.531 4.000 27.750 1.00 86.50 80 GLY A CA 1
ATOM 632 C C . GLY A 1 80 ? -4.525 3.106 27.018 1.00 86.50 80 GLY A C 1
ATOM 633 O O . GLY A 1 80 ? -4.414 3.214 25.800 1.00 86.50 80 GLY A O 1
ATOM 634 N N . LYS A 1 81 ? -3.826 2.198 27.706 1.00 88.12 81 LYS A N 1
ATOM 635 C CA . LYS A 1 81 ? -2.946 1.207 27.073 1.00 88.12 81 LYS A CA 1
ATOM 636 C C . LYS A 1 81 ? -3.670 -0.124 26.895 1.00 88.12 81 LYS A C 1
ATOM 638 O O . LYS A 1 81 ? -4.208 -0.654 27.865 1.00 88.12 81 LYS A O 1
ATOM 643 N N . GLU A 1 82 ? -3.655 -0.672 25.679 1.00 89.31 82 GLU A N 1
ATOM 644 C CA . GLU A 1 82 ? -4.257 -1.977 25.387 1.00 89.31 82 GLU A CA 1
ATOM 645 C C . GLU A 1 82 ? -3.600 -3.102 26.199 1.00 89.31 82 GLU A C 1
ATOM 647 O O . GLU A 1 82 ? -2.377 -3.151 26.369 1.00 89.31 82 GLU A O 1
ATOM 652 N N . ILE A 1 83 ? -4.439 -4.004 26.702 1.00 90.69 83 ILE A N 1
ATOM 653 C CA . ILE A 1 83 ? -4.053 -5.192 27.454 1.00 90.69 83 ILE A CA 1
ATOM 654 C C . ILE A 1 83 ? -4.913 -6.382 27.038 1.00 90.69 83 ILE A C 1
ATOM 656 O O . ILE A 1 83 ? -6.061 -6.237 26.623 1.00 90.69 83 ILE A O 1
ATOM 660 N N . THR A 1 84 ? -4.376 -7.585 27.216 1.00 91.81 84 THR A N 1
ATOM 661 C CA . THR A 1 84 ? -5.129 -8.829 27.046 1.00 91.81 84 THR A CA 1
ATOM 662 C C . THR A 1 84 ? -5.461 -9.395 28.427 1.00 91.81 84 THR A C 1
ATOM 664 O O . THR A 1 84 ? -4.562 -9.914 29.093 1.00 91.81 84 THR A O 1
ATOM 667 N N . PRO A 1 85 ? -6.710 -9.272 28.910 1.00 91.69 85 PRO A N 1
ATOM 668 C CA . PRO A 1 85 ? -7.097 -9.859 30.185 1.00 91.69 85 PRO A CA 1
ATOM 669 C C . PRO A 1 85 ? -7.219 -11.380 30.085 1.00 91.69 85 PRO A C 1
ATOM 671 O O . PRO A 1 85 ? -7.335 -11.950 28.999 1.00 91.69 85 PRO A O 1
ATOM 674 N N . LEU A 1 86 ? -7.268 -12.041 31.241 1.00 91.56 86 LEU A N 1
ATOM 675 C CA . LEU A 1 86 ? -7.659 -13.446 31.305 1.00 91.56 86 LEU A CA 1
ATOM 676 C C . LEU A 1 86 ? -9.185 -13.542 31.196 1.00 91.56 86 LEU A C 1
ATOM 678 O O . LEU A 1 86 ? -9.902 -12.990 32.031 1.00 91.56 86 LEU A O 1
ATOM 682 N N . ILE A 1 87 ? -9.675 -14.259 30.187 1.00 92.62 87 ILE A N 1
ATOM 683 C CA . ILE A 1 87 ? -11.104 -14.404 29.896 1.00 92.62 87 ILE A CA 1
ATOM 684 C C . ILE A 1 87 ? -11.493 -15.872 30.041 1.00 92.62 87 ILE A C 1
ATOM 686 O O . ILE A 1 87 ? -10.898 -16.731 29.398 1.00 92.62 87 ILE A O 1
ATOM 690 N N . ASN A 1 88 ? -12.513 -16.156 30.852 1.00 90.44 88 ASN A N 1
ATOM 691 C CA . ASN A 1 88 ? -13.072 -17.499 30.993 1.00 90.44 88 ASN A CA 1
ATOM 692 C C . ASN A 1 88 ? -14.571 -17.481 30.693 1.00 90.44 88 ASN A C 1
ATOM 694 O O . ASN A 1 88 ? -15.314 -16.682 31.272 1.00 90.44 88 ASN A O 1
ATOM 698 N N . ARG A 1 89 ? -15.019 -18.391 29.822 1.00 93.06 89 ARG A N 1
ATOM 699 C CA . ARG A 1 89 ? -16.443 -18.654 29.582 1.00 93.06 89 ARG A CA 1
ATOM 700 C C . ARG A 1 89 ? -17.084 -19.205 30.857 1.00 93.06 89 ARG A C 1
ATOM 702 O O . ARG A 1 89 ? -16.529 -20.100 31.490 1.00 93.06 89 ARG A O 1
ATOM 709 N N . VAL A 1 90 ? -18.255 -18.691 31.207 1.00 87.81 90 VAL A N 1
ATOM 710 C CA . VAL A 1 90 ? -19.086 -19.163 32.322 1.00 87.81 90 VAL A CA 1
ATOM 711 C C . VAL A 1 90 ? -20.546 -19.261 31.867 1.00 87.81 90 VAL A C 1
ATOM 713 O O . VAL A 1 90 ? -20.858 -18.993 30.705 1.00 87.81 90 VAL A O 1
ATOM 716 N N . ILE A 1 91 ? -21.443 -19.680 32.762 1.00 84.50 91 ILE A N 1
ATOM 717 C CA . ILE A 1 91 ? -22.886 -19.666 32.494 1.00 84.50 91 ILE A CA 1
ATOM 718 C C . ILE A 1 91 ? -23.312 -18.216 32.205 1.00 84.50 91 ILE A C 1
ATOM 720 O O . ILE A 1 91 ? -22.921 -17.300 32.928 1.00 84.50 91 ILE A O 1
ATOM 724 N N . ASP A 1 92 ? -24.059 -18.029 31.116 1.00 84.25 92 ASP A N 1
ATOM 725 C CA . ASP A 1 92 ? -24.632 -16.757 30.649 1.00 84.25 92 ASP A CA 1
ATOM 726 C C . ASP A 1 92 ? -23.639 -15.626 30.325 1.00 84.25 92 ASP A C 1
ATOM 728 O O . ASP A 1 92 ? -24.040 -14.465 30.200 1.00 84.25 92 ASP A O 1
ATOM 732 N N . GLY A 1 93 ? -22.344 -15.925 30.167 1.00 88.06 93 GLY A N 1
ATOM 733 C CA . GLY A 1 93 ? -21.372 -14.916 29.751 1.00 88.06 93 GLY A CA 1
ATOM 734 C C . GLY A 1 93 ? -19.912 -15.272 30.004 1.00 88.06 93 GLY A C 1
ATOM 735 O O . GLY A 1 93 ? -19.481 -16.420 29.871 1.00 88.06 93 GLY A O 1
ATOM 736 N N . TYR A 1 94 ? -19.128 -14.256 30.357 1.00 90.38 94 TYR A N 1
ATOM 737 C CA . TYR A 1 94 ? -17.684 -14.350 30.547 1.00 90.38 94 TYR A CA 1
ATOM 738 C C . TYR A 1 94 ? -17.251 -13.692 31.848 1.00 90.38 94 TYR A C 1
ATOM 740 O O . TYR A 1 94 ? -17.740 -12.625 32.215 1.00 90.38 94 TYR A O 1
ATOM 748 N N . THR A 1 95 ? -16.268 -14.299 32.506 1.00 86.00 95 THR A N 1
ATOM 749 C CA . THR A 1 95 ? -15.475 -13.617 33.530 1.00 86.00 95 THR A CA 1
ATOM 750 C C . THR A 1 95 ? -14.214 -13.053 32.892 1.00 86.00 95 THR A C 1
ATOM 752 O O . THR A 1 95 ? -13.503 -13.765 32.184 1.00 86.00 95 THR A O 1
ATOM 755 N N . VAL A 1 96 ? -13.939 -11.776 33.140 1.00 87.69 96 VAL A N 1
ATOM 756 C CA . VAL A 1 96 ? -12.765 -11.062 32.634 1.00 87.69 96 VAL A CA 1
ATOM 757 C C . VAL A 1 96 ? -11.931 -10.603 33.816 1.00 87.69 96 VAL A C 1
ATOM 759 O O . VAL A 1 96 ? -12.414 -9.860 34.668 1.00 87.69 96 VAL A O 1
ATOM 762 N N . THR A 1 97 ? -10.685 -11.061 33.873 1.00 85.69 97 THR A N 1
ATOM 763 C CA . THR A 1 97 ? -9.762 -10.822 34.982 1.00 85.69 97 THR A CA 1
ATOM 764 C C . THR A 1 97 ? -8.623 -9.912 34.546 1.00 85.69 97 THR A C 1
ATOM 766 O O . THR A 1 97 ? -7.896 -10.205 33.596 1.00 85.69 97 THR A O 1
ATOM 769 N N . PHE A 1 98 ? -8.452 -8.829 35.293 1.00 85.19 98 PHE A N 1
ATOM 770 C CA . PHE A 1 98 ? -7.409 -7.829 35.134 1.00 85.19 98 PHE A CA 1
ATOM 771 C C . PHE A 1 98 ? -6.432 -7.897 36.293 1.00 85.19 98 PHE A C 1
ATOM 773 O O . PHE A 1 98 ? -6.853 -7.963 37.446 1.00 85.19 98 PHE A O 1
ATOM 780 N N . THR A 1 99 ? -5.142 -7.796 35.999 1.00 83.56 99 THR A N 1
ATOM 781 C CA . THR A 1 99 ? -4.102 -7.581 37.006 1.00 83.56 99 THR A CA 1
ATOM 782 C C . THR A 1 99 ? -3.466 -6.224 36.763 1.00 83.56 99 THR A C 1
ATOM 784 O O . THR A 1 99 ? -3.154 -5.876 35.627 1.00 83.56 99 THR A O 1
ATOM 787 N N . TYR A 1 100 ? -3.305 -5.452 37.830 1.00 83.56 100 TYR A N 1
ATOM 788 C CA . TYR A 1 100 ? -2.778 -4.092 37.793 1.00 83.56 100 TYR A CA 1
ATOM 789 C C . TYR A 1 100 ? -1.855 -3.852 38.986 1.00 83.56 100 TYR A C 1
ATOM 791 O O . TYR A 1 100 ? -1.870 -4.629 39.941 1.00 83.56 100 TYR A O 1
ATOM 799 N N . THR A 1 101 ? -1.014 -2.824 38.914 1.00 82.81 101 THR A N 1
ATOM 800 C CA . THR A 1 101 ? -0.020 -2.510 39.953 1.00 82.81 101 THR A CA 1
ATOM 801 C C . THR A 1 101 ? -0.447 -1.297 40.784 1.00 82.81 101 THR A C 1
ATOM 803 O O . THR A 1 101 ? -1.601 -0.900 40.723 1.00 82.81 101 THR A O 1
ATOM 806 N N . ASN A 1 102 ? 0.442 -0.752 41.614 1.00 79.62 102 ASN A N 1
ATOM 807 C CA . ASN A 1 102 ? 0.195 0.407 42.477 1.00 79.62 102 ASN A CA 1
ATOM 808 C C . ASN A 1 102 ? -0.596 1.539 41.791 1.00 79.62 102 ASN A C 1
ATOM 810 O O . ASN A 1 102 ? -0.288 1.907 40.659 1.00 79.62 102 ASN A O 1
ATOM 814 N N . GLY A 1 103 ? -1.497 2.170 42.547 1.00 80.19 103 GLY A N 1
ATOM 815 C CA . GLY A 1 103 ? -2.275 3.329 42.111 1.00 80.19 103 GLY A CA 1
ATOM 816 C C . GLY A 1 103 ? -3.729 3.019 41.752 1.00 80.19 103 GLY A C 1
ATOM 817 O O . GLY A 1 103 ? -4.176 1.873 41.721 1.00 80.19 103 GLY A O 1
ATOM 818 N N . ILE A 1 104 ? -4.489 4.089 41.533 1.00 79.81 104 ILE A N 1
ATOM 819 C CA . ILE A 1 104 ? -5.861 4.035 41.021 1.00 79.81 104 ILE A CA 1
ATOM 820 C C . ILE A 1 104 ? -5.779 3.929 39.501 1.00 79.81 104 ILE A C 1
ATOM 822 O O . ILE A 1 104 ? -5.067 4.716 38.880 1.00 79.81 104 ILE A O 1
ATOM 826 N N . HIS A 1 105 ? -6.537 3.005 38.916 1.00 85.00 105 HIS A N 1
ATOM 827 C CA . HIS A 1 105 ? -6.545 2.795 37.471 1.00 85.00 105 HIS A CA 1
ATOM 828 C C . HIS A 1 105 ? -7.955 2.860 36.898 1.00 85.00 105 HIS A C 1
ATOM 830 O O . HIS A 1 105 ? -8.949 2.569 37.572 1.00 85.00 105 HIS A O 1
ATOM 836 N N . ILE A 1 106 ? -8.039 3.190 35.612 1.00 84.81 106 ILE A N 1
ATOM 837 C CA . ILE A 1 106 ? -9.277 3.095 34.845 1.00 84.81 106 ILE A CA 1
ATOM 838 C C . ILE A 1 106 ? -9.129 1.961 33.842 1.00 84.81 106 ILE A C 1
ATOM 840 O O . ILE A 1 106 ? -8.361 2.041 32.882 1.00 84.81 106 ILE A O 1
ATOM 844 N N . ILE A 1 107 ? -9.914 0.911 34.050 1.00 85.88 107 ILE A N 1
ATOM 845 C CA . ILE A 1 107 ? -10.058 -0.180 33.096 1.00 85.88 107 ILE A CA 1
ATOM 846 C C . ILE A 1 107 ? -11.187 0.193 32.147 1.00 85.88 107 ILE A C 1
ATOM 848 O O . ILE A 1 107 ? -12.296 0.493 32.581 1.00 85.88 107 ILE A O 1
ATOM 852 N N . THR A 1 108 ? -10.918 0.180 30.848 1.00 86.56 108 THR A N 1
ATOM 853 C CA . THR A 1 108 ? -11.934 0.446 29.829 1.00 86.56 108 THR A CA 1
ATOM 854 C C . THR A 1 108 ? -12.082 -0.758 28.920 1.00 86.56 108 THR A C 1
ATOM 856 O O . THR A 1 108 ? -11.088 -1.295 28.440 1.00 86.56 108 THR A O 1
ATOM 859 N N . MET A 1 109 ? -13.318 -1.163 28.659 1.00 86.69 109 MET A N 1
ATOM 860 C CA . MET A 1 109 ? -13.641 -2.114 27.602 1.00 86.69 109 MET A CA 1
ATOM 861 C C . MET A 1 109 ? -14.363 -1.385 26.478 1.00 86.69 109 MET A C 1
ATOM 863 O O . MET A 1 109 ? -15.374 -0.739 26.736 1.00 86.69 109 MET A O 1
ATOM 867 N N . TYR A 1 110 ? -13.892 -1.541 25.248 1.00 85.81 110 TYR A N 1
ATOM 868 C CA . TYR A 1 110 ? -14.548 -1.055 24.039 1.00 85.81 110 TYR A CA 1
ATOM 869 C C . TYR A 1 110 ? -15.131 -2.222 23.248 1.00 85.81 110 TYR A C 1
ATOM 871 O O . TYR A 1 110 ? -14.442 -3.216 23.022 1.00 85.81 110 TYR A O 1
ATOM 879 N N . ALA A 1 111 ? -16.365 -2.081 22.763 1.00 84.31 111 ALA A N 1
ATOM 880 C CA . ALA A 1 111 ? -16.804 -2.863 21.612 1.00 84.31 111 ALA A CA 1
ATOM 881 C C . ALA A 1 111 ? -16.069 -2.372 20.353 1.00 84.31 111 ALA A C 1
ATOM 883 O O . ALA A 1 111 ? -15.860 -1.164 20.194 1.00 84.31 111 ALA A O 1
ATOM 884 N N . THR A 1 112 ? -15.696 -3.290 19.458 1.00 87.06 112 THR A N 1
ATOM 885 C CA . THR A 1 112 ? -15.040 -2.931 18.194 1.00 87.06 112 THR A CA 1
ATOM 886 C C . THR A 1 112 ? -15.883 -3.216 16.962 1.00 87.06 112 THR A C 1
ATOM 888 O O . THR A 1 112 ? -16.750 -4.098 16.916 1.00 87.06 112 THR A O 1
ATOM 891 N N . TYR A 1 113 ? -15.573 -2.4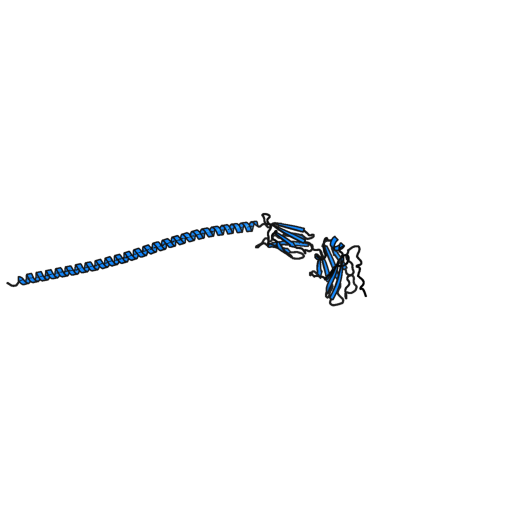74 15.912 1.00 87.56 113 TYR A N 1
ATOM 892 C CA . TYR A 1 113 ? -16.216 -2.525 14.621 1.00 87.56 113 TYR A CA 1
ATOM 893 C C . TYR A 1 113 ? -15.272 -3.048 13.557 1.00 87.56 113 TYR A C 1
ATOM 895 O O . TYR A 1 113 ? -14.049 -2.914 13.632 1.00 87.56 113 TYR A O 1
ATOM 903 N N . GLU A 1 114 ? -15.909 -3.608 12.540 1.00 90.88 114 GLU A N 1
ATOM 904 C CA . GLU A 1 114 ? -15.252 -3.996 11.310 1.00 90.88 114 GLU A CA 1
ATOM 905 C C . GLU A 1 114 ? -15.481 -2.920 10.252 1.00 90.88 114 GLU A C 1
ATOM 907 O O . GLU A 1 114 ? -16.625 -2.564 9.972 1.00 90.88 114 GLU A O 1
ATOM 912 N N . LEU A 1 115 ? -14.409 -2.432 9.643 1.00 94.19 115 LEU A N 1
ATOM 913 C CA . LEU A 1 115 ? -14.474 -1.590 8.460 1.00 94.19 115 LEU A CA 1
ATOM 914 C C . LEU A 1 115 ? -13.862 -2.347 7.286 1.00 94.19 115 LEU A C 1
ATOM 916 O O . LEU A 1 115 ? -12.670 -2.664 7.306 1.00 94.19 115 LEU A O 1
ATOM 920 N N . LYS A 1 116 ? -14.662 -2.608 6.254 1.00 96.12 116 LYS A N 1
ATOM 921 C CA . LYS A 1 116 ? -14.155 -3.092 4.967 1.00 96.12 116 LYS A CA 1
ATOM 922 C C . LYS A 1 116 ? -14.030 -1.920 4.017 1.00 96.12 116 LYS A C 1
ATOM 924 O O . LYS A 1 116 ? -14.983 -1.176 3.816 1.00 96.12 116 LYS A O 1
ATOM 929 N N . ILE A 1 117 ? -12.858 -1.757 3.422 1.00 95.12 117 ILE A N 1
ATOM 930 C CA . ILE A 1 117 ? -12.604 -0.701 2.449 1.00 95.12 117 ILE A CA 1
ATOM 931 C C . ILE A 1 117 ? -12.289 -1.346 1.112 1.00 95.12 117 ILE A C 1
ATOM 933 O O . ILE A 1 117 ? -11.329 -2.108 1.004 1.00 95.12 117 ILE A O 1
ATOM 937 N N . LYS A 1 118 ? -13.089 -1.026 0.095 1.00 94.31 118 LYS A N 1
ATOM 938 C CA . LYS A 1 118 ? -12.829 -1.391 -1.293 1.00 94.31 118 LYS A CA 1
ATOM 939 C C . LYS A 1 118 ? -12.185 -0.218 -2.019 1.00 94.31 118 LYS A C 1
ATOM 941 O O . LYS A 1 118 ? -12.773 0.856 -2.085 1.00 94.31 118 LYS A O 1
ATOM 946 N N . VAL A 1 119 ? -11.003 -0.431 -2.575 1.00 91.12 119 VAL A N 1
ATOM 947 C CA . VAL A 1 119 ? -10.268 0.562 -3.360 1.00 91.12 119 VAL A CA 1
ATOM 948 C C . VAL A 1 119 ? -10.430 0.238 -4.838 1.00 91.12 119 VAL A C 1
ATOM 950 O O . VAL A 1 119 ? -10.124 -0.874 -5.277 1.00 91.12 119 VAL A O 1
ATOM 953 N N . LEU A 1 120 ? -10.929 1.212 -5.592 1.00 87.75 120 LEU A N 1
ATOM 954 C CA . LEU A 1 120 ? -11.161 1.118 -7.029 1.00 87.75 120 LEU A CA 1
ATOM 955 C C . LEU A 1 120 ? -10.342 2.170 -7.774 1.00 87.75 120 LEU A C 1
ATOM 957 O O . LEU A 1 120 ? -10.155 3.275 -7.272 1.00 87.75 120 LEU A O 1
ATOM 961 N N . ASP A 1 121 ? -9.892 1.854 -8.983 1.00 82.81 121 ASP A N 1
ATOM 962 C CA . ASP A 1 121 ? -9.324 2.842 -9.893 1.00 82.81 121 ASP A CA 1
ATOM 963 C C . ASP A 1 121 ? -10.413 3.718 -10.547 1.00 82.81 121 ASP A C 1
ATOM 965 O O . ASP A 1 121 ? -11.617 3.513 -10.380 1.00 82.81 121 ASP A O 1
ATOM 969 N N . HIS A 1 122 ? -9.985 4.700 -11.343 1.00 77.38 122 HIS A N 1
ATOM 970 C CA . HIS A 1 122 ? -10.877 5.581 -12.105 1.00 77.38 122 HIS A CA 1
ATOM 971 C C . HIS A 1 122 ? -11.763 4.858 -13.138 1.00 77.38 122 HIS A C 1
ATOM 973 O O . HIS A 1 122 ? -12.720 5.455 -13.629 1.00 77.38 122 HIS A O 1
ATOM 979 N N . ALA A 1 123 ? -11.432 3.619 -13.504 1.00 80.81 123 ALA A N 1
ATOM 980 C CA . ALA A 1 123 ? -12.200 2.773 -14.412 1.00 80.81 123 ALA A CA 1
ATOM 981 C C . ALA A 1 123 ? -13.117 1.786 -13.657 1.00 80.81 123 ALA A C 1
ATOM 983 O O . ALA A 1 123 ? -13.862 1.043 -14.292 1.00 80.81 123 ALA A O 1
ATOM 984 N N . GLY A 1 124 ? -13.100 1.798 -12.319 1.00 85.81 124 GLY A N 1
ATOM 985 C CA . GLY A 1 124 ? -13.890 0.916 -11.463 1.00 85.81 124 GLY A CA 1
ATOM 986 C C . GLY A 1 124 ? -13.255 -0.453 -11.194 1.00 85.81 124 GLY A C 1
ATOM 987 O O . GLY A 1 124 ? -13.912 -1.307 -10.596 1.00 85.81 124 GLY A O 1
ATOM 988 N N . ASN A 1 125 ? -12.002 -0.686 -11.598 1.00 88.31 125 ASN A N 1
ATOM 989 C CA . ASN A 1 125 ? -11.294 -1.940 -11.333 1.00 88.31 125 ASN A CA 1
ATOM 990 C C . ASN A 1 125 ? -10.722 -1.966 -9.908 1.00 88.31 125 ASN A C 1
ATOM 992 O O . ASN A 1 125 ? -10.308 -0.923 -9.400 1.00 88.31 125 ASN A O 1
ATOM 996 N N . PRO A 1 126 ? -10.654 -3.140 -9.256 1.00 91.81 126 PRO A N 1
ATOM 997 C CA . PRO A 1 126 ? -10.047 -3.267 -7.936 1.00 91.81 126 PRO A CA 1
ATOM 998 C C . PRO A 1 126 ? -8.544 -2.973 -7.963 1.00 91.81 126 PRO A C 1
ATOM 1000 O O . PRO A 1 126 ? -7.836 -3.417 -8.864 1.00 91.81 126 PRO A O 1
ATOM 1003 N N . VAL A 1 127 ? -8.054 -2.273 -6.938 1.00 88.56 127 VAL A N 1
ATOM 1004 C CA . VAL A 1 127 ? -6.629 -1.941 -6.784 1.00 88.56 127 VAL A CA 1
ATOM 1005 C C . VAL A 1 127 ? -6.018 -2.836 -5.703 1.00 88.56 127 VAL A C 1
ATOM 1007 O O . VAL A 1 127 ? -6.260 -2.582 -4.519 1.00 88.56 127 VAL A O 1
ATOM 1010 N N . PRO A 1 128 ? -5.270 -3.895 -6.061 1.00 91.31 128 PRO A N 1
ATOM 1011 C CA . PRO A 1 128 ? -4.597 -4.757 -5.092 1.00 91.31 128 PRO A CA 1
ATOM 1012 C C . PRO A 1 128 ? -3.354 -4.092 -4.496 1.00 91.31 128 PRO A C 1
ATOM 1014 O O . PRO A 1 128 ? -2.786 -3.196 -5.108 1.00 91.31 128 PRO A O 1
ATOM 1017 N N . GLU A 1 129 ? -2.915 -4.548 -3.322 1.00 90.69 129 GLU A N 1
ATOM 1018 C CA . GLU A 1 129 ? -1.704 -4.084 -2.621 1.00 90.69 129 GLU A CA 1
ATOM 1019 C C . GLU A 1 129 ? -1.675 -2.584 -2.256 1.00 90.69 129 GLU A C 1
ATOM 1021 O O . GLU A 1 129 ? -0.636 -2.062 -1.848 1.00 90.69 129 GLU A O 1
ATOM 1026 N N . ALA A 1 130 ? -2.808 -1.881 -2.338 1.00 89.56 130 ALA A N 1
ATOM 1027 C CA . ALA A 1 130 ? -2.940 -0.518 -1.840 1.00 89.56 130 ALA A CA 1
ATOM 1028 C C . ALA A 1 130 ? -2.865 -0.525 -0.310 1.00 89.56 130 ALA A C 1
ATOM 1030 O O . ALA A 1 130 ? -3.648 -1.196 0.365 1.00 89.56 130 ALA A O 1
ATOM 1031 N N . MET A 1 131 ? -1.917 0.227 0.237 1.00 91.00 131 MET A N 1
ATOM 1032 C CA . MET A 1 131 ? -1.722 0.377 1.671 1.00 91.00 131 MET A CA 1
ATOM 1033 C C . MET A 1 131 ? -2.685 1.431 2.208 1.00 91.00 131 MET A C 1
ATOM 1035 O O . MET A 1 131 ? -2.646 2.584 1.794 1.00 91.00 131 MET A O 1
ATOM 1039 N N . LEU A 1 132 ? -3.546 1.041 3.136 1.00 92.56 132 LEU A N 1
ATOM 1040 C CA . LEU A 1 132 ? -4.488 1.922 3.805 1.00 92.56 132 LEU A CA 1
ATOM 1041 C C . LEU A 1 132 ? -4.015 2.187 5.229 1.00 92.56 132 LEU A C 1
ATOM 1043 O O . LEU A 1 132 ? -3.895 1.251 6.019 1.00 92.56 132 LEU A O 1
ATOM 1047 N N . ASN A 1 133 ? -3.798 3.457 5.558 1.00 92.62 133 ASN A N 1
ATOM 1048 C CA . ASN A 1 133 ? -3.506 3.895 6.916 1.00 92.62 133 ASN A CA 1
ATOM 1049 C C . ASN A 1 133 ? -4.753 4.545 7.512 1.00 92.62 133 ASN A C 1
ATOM 1051 O O . ASN A 1 133 ? -5.252 5.545 6.994 1.00 92.62 133 ASN A O 1
ATOM 1055 N N . LEU A 1 134 ? -5.229 3.996 8.624 1.00 93.88 134 LEU A N 1
ATOM 1056 C CA . LEU A 1 134 ? -6.253 4.599 9.461 1.00 93.88 134 LEU A CA 1
ATOM 1057 C C . LEU A 1 134 ? -5.583 5.312 10.625 1.00 93.88 134 LEU A C 1
ATOM 1059 O O . LEU A 1 134 ? -4.860 4.701 11.407 1.00 93.88 134 LEU A O 1
ATOM 1063 N N . THR A 1 135 ? -5.850 6.606 10.757 1.00 93.38 135 THR A N 1
ATOM 1064 C CA . THR A 1 135 ? -5.409 7.413 11.897 1.00 93.38 135 THR A CA 1
ATOM 1065 C C . THR A 1 135 ? -6.622 7.919 12.661 1.00 93.38 135 THR A C 1
ATOM 1067 O O . THR A 1 135 ? -7.525 8.508 12.061 1.00 93.38 135 THR A O 1
ATOM 1070 N N . GLY A 1 136 ? -6.651 7.701 13.973 1.00 92.19 136 GLY A N 1
ATOM 1071 C CA . GLY A 1 136 ? -7.794 8.032 14.819 1.00 92.19 136 GLY A CA 1
ATOM 1072 C C . GLY A 1 136 ? -7.588 7.570 16.265 1.00 92.19 136 GLY A C 1
ATOM 1073 O O . GLY A 1 136 ? -6.455 7.557 16.741 1.00 92.19 136 GLY A O 1
ATOM 1074 N N . PRO A 1 137 ? -8.663 7.175 16.972 1.00 88.88 137 PRO A N 1
ATOM 1075 C CA . PRO A 1 137 ? -8.579 6.633 18.329 1.00 88.88 137 PRO A CA 1
ATOM 1076 C C . PRO A 1 137 ? -7.681 5.394 18.469 1.00 88.88 137 PRO A C 1
ATOM 1078 O O . PRO A 1 137 ? -7.060 5.206 19.510 1.00 88.88 137 PRO A O 1
ATOM 1081 N N . LEU A 1 138 ? -7.616 4.560 17.427 1.00 88.19 138 LEU A N 1
ATOM 1082 C CA . LEU A 1 138 ? -6.686 3.437 17.318 1.00 88.19 138 LEU A CA 1
ATOM 1083 C C . LEU A 1 138 ? -6.106 3.428 15.906 1.00 88.19 138 LEU A C 1
ATOM 1085 O O . LEU A 1 138 ? -6.856 3.286 14.946 1.00 88.19 138 LEU A O 1
ATOM 1089 N N . ASN A 1 139 ? -4.797 3.612 15.769 1.00 92.00 139 ASN A N 1
ATOM 1090 C CA . ASN A 1 139 ? -4.168 3.631 14.453 1.00 92.00 139 ASN A CA 1
ATOM 1091 C C . ASN A 1 139 ? -4.006 2.207 13.928 1.00 92.00 139 ASN A C 1
ATOM 1093 O O . ASN A 1 139 ? -3.516 1.341 14.644 1.00 92.00 139 ASN A O 1
ATOM 1097 N N . GLU A 1 140 ? -4.371 1.991 12.671 1.00 94.12 140 GLU A N 1
ATOM 1098 C CA . GLU A 1 140 ? -4.333 0.677 12.035 1.00 94.12 140 GLU A CA 1
ATOM 1099 C C . GLU A 1 140 ? -3.835 0.795 10.597 1.00 94.12 140 GLU A C 1
ATOM 1101 O O . GLU A 1 140 ? -4.055 1.807 9.927 1.00 94.12 140 GLU A O 1
ATOM 1106 N N . VAL A 1 141 ? -3.193 -0.261 10.103 1.00 94.44 141 VAL A N 1
ATOM 1107 C CA . VAL A 1 141 ? -2.700 -0.331 8.725 1.00 94.44 141 VAL A CA 1
ATOM 1108 C C .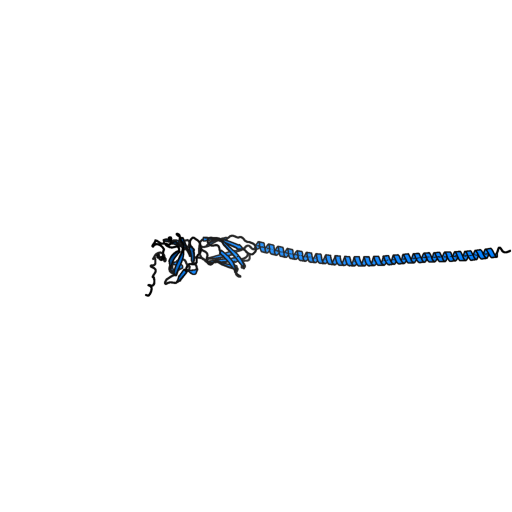 VAL A 1 141 ? -3.111 -1.660 8.114 1.00 94.44 141 VAL A C 1
ATOM 1110 O O . VAL A 1 141 ? -2.991 -2.709 8.739 1.00 94.44 141 VAL A O 1
ATOM 1113 N N . SER A 1 142 ? -3.594 -1.624 6.876 1.00 95.69 142 SER A N 1
ATOM 1114 C CA . SER A 1 142 ? -3.965 -2.826 6.132 1.00 95.69 142 SER A CA 1
ATOM 1115 C C . SER A 1 142 ? -3.651 -2.653 4.652 1.00 95.69 142 SER A C 1
ATOM 1117 O O . SER A 1 142 ? -3.488 -1.534 4.170 1.00 95.69 142 SER A O 1
ATOM 1119 N N . LYS A 1 143 ? -3.555 -3.760 3.921 1.00 94.38 143 LYS A N 1
ATOM 1120 C CA . LYS A 1 143 ? -3.367 -3.758 2.468 1.00 94.38 143 LYS A CA 1
ATOM 1121 C C . LYS A 1 143 ? -4.572 -4.371 1.784 1.00 94.38 143 LYS A C 1
ATOM 1123 O O . LYS A 1 143 ? -5.176 -5.310 2.304 1.00 94.38 143 LYS A O 1
ATOM 1128 N N . THR A 1 144 ? -4.911 -3.857 0.610 1.00 94.94 144 THR A N 1
ATOM 1129 C CA . THR A 1 144 ? -5.954 -4.464 -0.210 1.00 94.94 144 THR A CA 1
ATOM 1130 C C . THR A 1 144 ? -5.487 -5.782 -0.825 1.00 94.94 144 THR A C 1
ATOM 1132 O O . THR A 1 144 ? -4.351 -5.917 -1.269 1.00 94.94 144 THR A O 1
ATOM 1135 N N . ASN A 1 145 ? -6.382 -6.766 -0.872 1.00 96.44 145 ASN A N 1
ATOM 1136 C CA . ASN A 1 145 ? -6.154 -8.045 -1.548 1.00 96.44 145 ASN A CA 1
ATOM 1137 C C . ASN A 1 145 ? -6.371 -7.948 -3.076 1.00 96.44 145 ASN A C 1
ATOM 1139 O O . ASN A 1 145 ? -6.630 -6.873 -3.613 1.00 96.44 145 ASN A O 1
ATOM 1143 N N . SER A 1 146 ? -6.353 -9.085 -3.783 1.00 95.75 146 SER A N 1
ATOM 1144 C CA . SER A 1 146 ? -6.616 -9.169 -5.234 1.00 95.75 146 SER A CA 1
ATOM 1145 C C . SER A 1 146 ? -7.976 -8.609 -5.681 1.00 95.75 146 SER A C 1
ATOM 1147 O O . SER A 1 146 ? -8.136 -8.248 -6.844 1.00 95.75 146 SER A O 1
ATOM 1149 N N . TYR A 1 147 ? -8.947 -8.501 -4.771 1.00 96.06 147 TYR A N 1
ATOM 1150 C CA . TYR A 1 147 ? -10.268 -7.913 -5.015 1.00 96.06 147 TYR A CA 1
ATOM 1151 C C . TYR A 1 147 ? -10.343 -6.425 -4.640 1.00 96.06 147 TYR A C 1
ATOM 1153 O O . TYR A 1 147 ? -11.429 -5.840 -4.656 1.00 96.06 147 TYR A O 1
ATOM 1161 N N . GLY A 1 148 ? -9.211 -5.808 -4.290 1.00 93.44 148 GLY A N 1
ATOM 1162 C CA . GLY A 1 148 ? -9.134 -4.411 -3.877 1.00 93.44 148 GLY A CA 1
ATOM 1163 C C . GLY A 1 148 ? -9.714 -4.161 -2.486 1.00 93.44 148 GLY A C 1
ATOM 1164 O O . GLY A 1 148 ? -10.055 -3.025 -2.181 1.00 93.44 148 GLY A O 1
ATOM 1165 N N . ILE A 1 149 ? -9.870 -5.193 -1.647 1.00 96.50 149 ILE A N 1
ATOM 1166 C CA . ILE A 1 149 ? -10.513 -5.081 -0.330 1.00 96.50 149 ILE A CA 1
ATOM 1167 C C . ILE A 1 149 ? -9.468 -5.170 0.779 1.00 96.50 149 ILE A C 1
ATOM 1169 O O . ILE A 1 149 ? -8.699 -6.128 0.830 1.00 96.50 149 ILE A O 1
ATOM 1173 N N . ALA A 1 150 ? -9.494 -4.204 1.692 1.00 96.56 150 ALA A N 1
ATOM 1174 C CA . ALA A 1 150 ? -8.810 -4.236 2.981 1.00 96.56 150 ALA A CA 1
ATOM 1175 C C . ALA A 1 150 ? -9.851 -4.325 4.107 1.00 96.56 150 ALA A C 1
ATOM 1177 O O . ALA A 1 150 ? -10.948 -3.778 3.991 1.00 96.56 150 ALA A O 1
ATOM 1178 N N . THR A 1 151 ? -9.536 -5.026 5.196 1.00 96.12 151 THR A N 1
ATOM 1179 C CA . THR A 1 151 ? -10.436 -5.178 6.353 1.00 96.12 151 THR A CA 1
ATOM 1180 C C . THR A 1 151 ? -9.722 -4.770 7.633 1.00 96.12 151 THR A C 1
ATOM 1182 O O . THR A 1 151 ? -8.593 -5.192 7.877 1.00 96.12 151 THR A O 1
ATOM 1185 N N . PHE A 1 152 ? -10.404 -3.968 8.446 1.00 94.56 152 PHE A N 1
ATOM 1186 C CA . PHE A 1 152 ? -9.983 -3.534 9.773 1.00 94.56 152 PHE A CA 1
ATOM 1187 C C . PHE A 1 152 ? -10.983 -4.071 10.790 1.00 94.56 152 PHE A C 1
ATOM 1189 O O . PHE A 1 152 ? -12.103 -3.578 10.844 1.00 94.56 152 PHE A O 1
ATOM 1196 N N . SER A 1 153 ? -10.618 -5.084 11.575 1.00 88.56 153 SER A N 1
ATOM 1197 C CA . SER A 1 153 ? -11.589 -5.828 12.401 1.00 88.56 153 SER A CA 1
ATOM 1198 C C . SER A 1 153 ? -11.676 -5.388 13.868 1.00 88.56 153 SER A C 1
ATOM 1200 O O . SER A 1 153 ? -12.498 -5.934 14.600 1.00 88.56 153 SER A O 1
ATOM 1202 N N . LYS A 1 154 ? -10.834 -4.448 14.319 1.00 87.19 154 LYS A N 1
ATOM 1203 C CA . LYS A 1 154 ? -10.707 -4.059 15.738 1.00 87.19 154 LYS A CA 1
ATOM 1204 C C . LYS A 1 154 ? -10.778 -2.546 15.973 1.00 87.19 154 LYS A C 1
ATOM 1206 O O . LYS A 1 154 ? -10.086 -2.007 16.827 1.00 87.19 154 LYS A O 1
ATOM 1211 N N . LEU A 1 155 ? -11.624 -1.837 15.230 1.00 89.50 155 LEU A N 1
ATOM 1212 C CA . LEU A 1 155 ? -11.738 -0.383 15.374 1.00 89.50 155 LEU A CA 1
ATOM 1213 C C . LEU A 1 155 ? -12.669 -0.003 16.525 1.00 89.50 155 LEU A C 1
ATOM 1215 O O . LEU A 1 155 ? -13.796 -0.485 16.591 1.00 89.50 155 LEU A O 1
ATOM 1219 N N . ILE A 1 156 ? -12.241 0.896 17.408 1.00 88.75 156 ILE A N 1
ATOM 1220 C CA . ILE A 1 156 ? -13.119 1.476 18.435 1.00 88.75 156 ILE A CA 1
ATOM 1221 C C . ILE A 1 156 ? -13.941 2.630 17.849 1.00 88.75 156 ILE A C 1
ATOM 1223 O O . ILE A 1 156 ? -13.630 3.144 16.776 1.00 88.75 156 ILE A O 1
ATOM 1227 N N . SER A 1 157 ? -15.015 3.046 18.524 1.00 88.56 157 SER A N 1
ATOM 1228 C CA . SER A 1 157 ? -15.831 4.151 18.014 1.00 88.56 157 SER A CA 1
ATOM 1229 C C . SER A 1 157 ? -15.051 5.465 17.972 1.00 88.56 157 SER A C 1
ATOM 1231 O O . SER A 1 157 ? -14.431 5.842 18.968 1.00 88.56 157 SER A O 1
ATOM 1233 N N . GLY A 1 158 ? -15.165 6.213 16.879 1.00 90.38 158 GLY A N 1
ATOM 1234 C CA . GLY A 1 158 ? -14.672 7.584 16.810 1.00 90.38 158 GLY A CA 1
ATOM 1235 C C . GLY A 1 158 ? -14.415 8.074 15.394 1.00 90.38 158 GLY A C 1
ATOM 1236 O O . GLY A 1 158 ? -14.842 7.466 14.412 1.00 90.38 158 GLY A O 1
ATOM 1237 N N . ASN A 1 159 ? -13.727 9.207 15.310 1.00 93.56 159 ASN A N 1
ATOM 1238 C CA . ASN A 1 159 ? -13.397 9.854 14.048 1.00 93.56 159 ASN A CA 1
ATOM 1239 C C . ASN A 1 159 ? -12.063 9.323 13.529 1.00 93.56 159 ASN A C 1
ATOM 1241 O O . ASN A 1 159 ? -11.042 9.436 14.204 1.00 93.56 159 ASN A O 1
ATOM 1245 N N . TYR A 1 160 ? -12.083 8.788 12.319 1.00 94.38 160 TYR A N 1
ATOM 1246 C CA . TYR A 1 160 ? -10.920 8.274 11.620 1.00 94.38 160 TYR A CA 1
ATOM 1247 C C . TYR A 1 160 ? -10.639 9.109 10.379 1.00 94.38 160 TYR A C 1
ATOM 1249 O O . TYR A 1 160 ? -11.547 9.615 9.720 1.00 94.38 160 TYR A O 1
ATOM 1257 N N . SER A 1 161 ? -9.362 9.211 10.046 1.00 93.00 161 SER A N 1
ATOM 1258 C CA . SER A 1 161 ? -8.889 9.630 8.734 1.00 93.00 161 SER A CA 1
ATOM 1259 C C . SER A 1 161 ? -8.236 8.437 8.050 1.00 93.00 161 SER A C 1
ATOM 1261 O O . SER A 1 161 ? -7.523 7.665 8.691 1.00 93.00 161 SER A O 1
ATOM 1263 N N . ILE A 1 162 ? -8.519 8.270 6.766 1.00 91.50 162 ILE A N 1
ATOM 1264 C CA . ILE A 1 162 ? -8.040 7.165 5.942 1.00 91.50 162 ILE A CA 1
ATOM 1265 C C . ILE A 1 162 ? -7.160 7.764 4.856 1.00 91.50 162 ILE A C 1
ATOM 1267 O O . ILE A 1 162 ? -7.624 8.641 4.130 1.00 91.50 162 ILE A O 1
ATOM 1271 N N . SER A 1 163 ? -5.924 7.289 4.723 1.00 87.88 163 SER A N 1
ATOM 1272 C CA . SER A 1 163 ? -5.073 7.575 3.566 1.00 87.88 163 SER A CA 1
ATOM 1273 C C . SER A 1 163 ? -4.746 6.290 2.814 1.00 87.88 163 SER A C 1
ATOM 1275 O O . SER A 1 163 ? -4.477 5.257 3.426 1.00 87.88 163 SER A O 1
ATOM 1277 N N . ALA A 1 164 ? -4.790 6.353 1.483 1.00 85.38 164 ALA A N 1
ATOM 1278 C CA . ALA A 1 164 ? -4.482 5.235 0.601 1.00 85.38 164 ALA A CA 1
ATOM 1279 C C . ALA A 1 164 ? -3.168 5.487 -0.149 1.00 85.38 164 ALA A C 1
ATOM 1281 O O . ALA A 1 164 ? -2.988 6.508 -0.802 1.00 85.38 164 ALA A O 1
ATOM 1282 N N . LEU A 1 165 ? -2.234 4.548 -0.077 1.00 80.12 165 LEU A N 1
ATOM 1283 C CA . LEU A 1 165 ? -0.926 4.615 -0.717 1.00 80.12 165 LEU A CA 1
ATOM 1284 C C . LEU A 1 165 ? -0.777 3.454 -1.695 1.00 80.12 165 LEU A C 1
ATOM 1286 O O . LEU A 1 165 ? -0.845 2.288 -1.316 1.00 80.12 165 LEU A O 1
ATOM 1290 N N . PHE A 1 166 ? -0.538 3.784 -2.959 1.00 73.25 166 PHE A N 1
ATOM 1291 C CA . PHE A 1 166 ? -0.232 2.830 -4.018 1.00 73.25 166 PHE A CA 1
ATOM 1292 C C . PHE A 1 166 ? 0.778 3.485 -4.969 1.00 73.25 166 PHE A C 1
ATOM 1294 O O . PHE A 1 166 ? 0.582 4.635 -5.355 1.00 73.25 166 PHE A O 1
ATOM 1301 N N . PRO A 1 167 ? 1.843 2.777 -5.363 1.00 60.59 167 PRO A N 1
ATOM 1302 C CA . PRO A 1 167 ? 3.232 2.903 -4.897 1.00 60.59 167 PRO A CA 1
ATOM 1303 C C . PRO A 1 167 ? 3.862 4.310 -4.822 1.00 60.59 167 PRO A C 1
ATOM 1305 O O . PRO A 1 167 ? 4.887 4.440 -4.169 1.00 60.59 167 PRO A O 1
ATOM 1308 N N . GLU A 1 168 ? 3.255 5.365 -5.361 1.00 60.00 168 GLU A N 1
ATOM 1309 C CA . GLU A 1 168 ? 3.644 6.763 -5.123 1.00 60.00 168 GLU A CA 1
ATOM 1310 C C . GLU A 1 168 ? 2.387 7.657 -5.112 1.00 60.00 168 GLU A C 1
ATOM 1312 O O . GLU A 1 168 ? 1.997 8.229 -6.122 1.00 60.00 168 GLU A O 1
ATOM 1317 N N . ILE A 1 169 ? 1.775 7.771 -3.925 1.00 57.59 169 ILE A N 1
ATOM 1318 C CA . ILE A 1 169 ? 0.824 8.815 -3.490 1.00 57.59 169 ILE A CA 1
ATOM 1319 C C . ILE A 1 169 ? -0.529 8.901 -4.227 1.00 57.59 169 ILE A C 1
ATOM 1321 O O . ILE A 1 169 ? -0.631 9.348 -5.364 1.00 57.59 169 ILE A O 1
ATOM 1325 N N . VAL A 1 170 ? -1.603 8.723 -3.448 1.00 54.19 170 VAL A N 1
ATOM 1326 C CA . VAL A 1 170 ? -2.695 9.708 -3.382 1.00 54.19 170 VAL A CA 1
ATOM 1327 C C . VAL A 1 170 ? -3.021 9.889 -1.895 1.00 54.19 170 VAL A C 1
ATOM 1329 O O . VAL A 1 170 ? -3.779 9.111 -1.332 1.00 54.19 170 VAL A O 1
ATOM 1332 N N . GLU A 1 171 ? -2.457 10.895 -1.214 1.00 57.53 171 GLU A N 1
ATOM 1333 C CA . GLU A 1 171 ? -2.940 11.278 0.128 1.00 57.53 171 GLU A CA 1
ATOM 1334 C C . GLU A 1 171 ? -4.320 11.954 0.023 1.00 57.53 171 GLU A C 1
ATOM 1336 O O . GLU A 1 171 ? -4.528 13.093 0.436 1.00 57.53 171 GLU A O 1
ATOM 1341 N N . GLU A 1 172 ? -5.296 11.256 -0.550 1.00 61.06 172 GLU A N 1
ATOM 1342 C CA . GLU A 1 172 ? -6.691 11.625 -0.417 1.00 61.06 172 GLU A CA 1
ATOM 1343 C C . GLU A 1 172 ? -7.140 11.152 0.960 1.00 61.06 172 GLU A C 1
ATOM 1345 O O . GLU A 1 172 ? -7.431 9.977 1.194 1.00 61.06 172 GLU A O 1
ATOM 1350 N N . LYS A 1 173 ? -7.104 12.088 1.909 1.00 75.31 173 LYS A N 1
ATOM 1351 C CA . LYS A 1 173 ? -7.589 11.851 3.262 1.00 75.31 173 LYS A CA 1
ATOM 1352 C C . LYS A 1 173 ? -9.107 11.877 3.252 1.00 75.31 173 LYS A C 1
ATOM 1354 O O . LYS A 1 173 ? -9.717 12.936 3.133 1.00 75.31 173 LYS A O 1
ATOM 1359 N N . THR A 1 174 ? -9.708 10.706 3.418 1.00 84.31 174 THR A N 1
ATOM 1360 C CA . THR A 1 174 ? -11.147 10.587 3.669 1.00 84.31 174 THR A CA 1
ATOM 1361 C C . THR A 1 174 ? -11.393 10.530 5.168 1.00 84.31 174 THR A C 1
ATOM 1363 O O . THR A 1 174 ? -10.744 9.761 5.876 1.00 84.31 174 THR A O 1
ATOM 1366 N N . PHE A 1 175 ? -12.338 11.328 5.659 1.00 88.62 175 PHE A N 1
ATOM 1367 C CA . PHE A 1 175 ? -12.765 11.290 7.055 1.00 88.62 175 PHE A CA 1
ATOM 1368 C C . PHE A 1 175 ? -13.998 10.405 7.207 1.00 88.62 175 PHE A C 1
ATOM 1370 O O . PHE A 1 175 ? -14.927 10.473 6.404 1.00 88.62 175 PHE A O 1
ATOM 1377 N N . LEU A 1 176 ? -14.009 9.582 8.250 1.00 92.31 176 LEU A N 1
ATOM 1378 C CA . LEU A 1 176 ? -15.075 8.631 8.522 1.00 92.31 176 LEU A CA 1
ATOM 1379 C C . LEU A 1 176 ? -15.353 8.565 10.018 1.00 92.31 176 LEU A C 1
ATOM 1381 O O . LEU A 1 176 ? -14.435 8.459 10.828 1.00 92.31 176 LEU A O 1
ATOM 1385 N N . ILE A 1 177 ? -16.631 8.549 10.381 1.00 90.38 177 ILE A N 1
ATOM 1386 C CA . ILE A 1 177 ? -17.047 8.193 11.734 1.00 90.38 177 ILE A CA 1
ATOM 1387 C C . ILE A 1 177 ? -17.271 6.684 11.763 1.00 90.38 177 ILE A C 1
ATOM 1389 O O . ILE A 1 177 ? -18.117 6.154 11.039 1.00 90.38 177 ILE A O 1
ATOM 1393 N N . VAL A 1 178 ? -16.509 5.988 12.601 1.00 89.69 178 VAL A N 1
ATOM 1394 C CA . VAL A 1 178 ? -16.722 4.570 12.888 1.00 89.69 178 VAL A CA 1
ATOM 1395 C C . VAL A 1 178 ? -17.582 4.484 14.141 1.00 89.69 178 VAL A C 1
ATOM 1397 O O . VAL A 1 178 ? -17.146 4.833 15.232 1.00 89.69 178 VAL A O 1
ATOM 1400 N N . ASN A 1 179 ? -18.829 4.055 13.985 1.00 86.06 179 ASN A N 1
ATOM 1401 C CA . ASN A 1 179 ? -19.768 3.801 15.087 1.00 86.06 179 ASN A CA 1
ATOM 1402 C C . ASN A 1 179 ? -20.584 2.511 14.886 1.00 86.06 179 ASN A C 1
ATOM 1404 O O . ASN A 1 179 ? -21.476 2.201 15.674 1.00 86.06 179 ASN A O 1
ATOM 1408 N N . ARG A 1 180 ? -20.291 1.783 13.806 1.00 85.56 180 ARG A N 1
ATOM 1409 C CA . ARG A 1 180 ? -20.871 0.498 13.424 1.00 85.56 180 ARG A CA 1
ATOM 1410 C C . ARG A 1 180 ? -19.915 -0.209 12.470 1.00 85.56 180 ARG A C 1
ATOM 1412 O O . ARG A 1 180 ? -19.077 0.442 11.844 1.00 85.56 180 ARG A O 1
ATOM 1419 N N . SER A 1 181 ? -20.085 -1.520 12.321 1.00 88.56 181 SER A N 1
ATOM 1420 C CA . SER A 1 181 ? -19.458 -2.236 11.211 1.00 88.56 181 SER A CA 1
ATOM 1421 C C . SER A 1 181 ? -20.031 -1.729 9.887 1.00 88.56 181 SER A C 1
ATOM 1423 O O . SER A 1 181 ? -21.252 -1.622 9.759 1.00 88.56 181 SER A O 1
ATOM 1425 N N . GLN A 1 182 ? -19.171 -1.384 8.930 1.00 90.94 182 GLN A N 1
ATOM 1426 C CA . GLN A 1 182 ? -19.598 -0.820 7.649 1.00 90.94 182 GLN A CA 1
ATOM 1427 C C . GLN A 1 182 ? -18.599 -1.088 6.526 1.00 90.94 182 GLN A C 1
ATOM 1429 O O . GLN A 1 182 ? -17.415 -1.325 6.767 1.00 90.94 182 GLN A O 1
ATOM 1434 N N . ASP A 1 183 ? -19.099 -0.972 5.302 1.00 93.75 183 ASP A N 1
ATOM 1435 C CA . ASP A 1 183 ? -18.307 -1.064 4.086 1.00 93.75 183 ASP A CA 1
ATOM 1436 C C . ASP A 1 183 ? -18.165 0.337 3.480 1.00 93.75 183 ASP A C 1
ATOM 1438 O O . ASP A 1 183 ? -19.125 1.110 3.424 1.00 93.75 183 ASP A O 1
ATOM 1442 N N . LEU A 1 184 ? -16.964 0.668 3.016 1.00 92.25 184 LEU A N 1
ATOM 1443 C CA . LEU A 1 184 ? -16.642 1.919 2.339 1.00 92.25 184 LEU A CA 1
ATOM 1444 C C . LEU A 1 184 ? -16.000 1.612 0.988 1.00 92.25 184 LEU A C 1
ATOM 1446 O O . LEU A 1 184 ? -15.160 0.723 0.880 1.00 92.25 184 LEU A O 1
ATOM 1450 N N . THR A 1 185 ? -16.365 2.365 -0.046 1.00 89.94 185 THR A N 1
ATOM 1451 C CA . THR A 1 185 ? -15.679 2.315 -1.343 1.00 89.94 185 THR A CA 1
ATOM 1452 C C . THR A 1 185 ? -14.930 3.621 -1.563 1.00 89.94 185 THR A C 1
ATOM 1454 O O . THR A 1 185 ? -15.526 4.691 -1.474 1.00 89.94 185 THR A O 1
ATOM 1457 N N . LEU A 1 186 ? -13.633 3.525 -1.848 1.00 85.62 186 LEU A N 1
ATOM 1458 C CA . LEU A 1 186 ? -12.762 4.644 -2.192 1.00 85.62 186 LEU A CA 1
ATOM 1459 C C . LEU A 1 186 ? -12.368 4.523 -3.664 1.00 85.62 186 LEU A C 1
ATOM 1461 O O . LEU A 1 186 ? -11.773 3.525 -4.071 1.00 85.62 186 LEU A O 1
ATOM 1465 N N . GLY A 1 187 ? -12.712 5.529 -4.464 1.00 76.75 187 GLY A N 1
ATOM 1466 C CA . GLY A 1 187 ? -12.247 5.633 -5.844 1.00 76.75 187 GLY A CA 1
ATOM 1467 C C . GLY A 1 187 ? -10.973 6.464 -5.895 1.00 76.75 187 GLY A C 1
ATOM 1468 O O . GLY A 1 187 ? -11.032 7.658 -5.632 1.00 76.75 187 GLY A O 1
ATOM 1469 N N . ILE A 1 188 ? -9.839 5.861 -6.248 1.00 73.81 188 ILE A N 1
ATOM 1470 C CA . ILE A 1 188 ? -8.593 6.601 -6.449 1.00 73.81 188 ILE A CA 1
ATOM 1471 C C . ILE A 1 188 ? -8.525 7.142 -7.878 1.00 73.81 188 ILE A C 1
ATOM 1473 O O . ILE A 1 188 ? -8.681 6.422 -8.871 1.00 73.81 188 ILE A O 1
ATOM 1477 N N . ASN A 1 189 ? -8.274 8.442 -8.004 1.00 64.56 189 ASN A N 1
ATOM 1478 C CA . ASN A 1 189 ? -8.144 9.091 -9.301 1.00 64.56 189 ASN A CA 1
ATOM 1479 C C . ASN A 1 189 ? -6.752 8.821 -9.907 1.00 64.56 189 ASN A C 1
ATOM 1481 O O . ASN A 1 189 ? -5.856 9.659 -9.862 1.00 64.56 189 ASN A O 1
ATOM 1485 N N . ILE A 1 190 ? -6.569 7.639 -10.506 1.00 59.19 190 ILE A N 1
ATOM 1486 C CA . ILE A 1 190 ? -5.299 7.208 -11.138 1.00 59.19 190 ILE A CA 1
ATOM 1487 C C . ILE A 1 190 ? -5.015 7.947 -12.469 1.00 59.19 190 ILE A C 1
ATOM 1489 O O . ILE A 1 190 ? -4.038 7.643 -13.153 1.00 59.19 190 ILE A O 1
ATOM 1493 N N . LYS A 1 191 ? -5.828 8.939 -12.879 1.00 57.28 191 LYS A N 1
ATOM 1494 C CA . LYS A 1 191 ? -5.675 9.616 -14.186 1.00 57.28 191 LYS A CA 1
ATOM 1495 C C . LYS A 1 191 ? -4.261 10.161 -14.419 1.00 57.28 191 LYS A C 1
ATOM 1497 O O . LYS A 1 191 ? -3.762 10.082 -15.538 1.00 57.28 191 LYS A O 1
ATOM 1502 N N . LEU A 1 192 ? -3.595 10.649 -13.371 1.00 58.03 192 LEU A N 1
ATOM 1503 C CA . LEU A 1 192 ? -2.244 11.203 -13.482 1.00 58.03 192 LEU A CA 1
ATOM 1504 C C . LEU A 1 192 ? -1.178 10.133 -13.776 1.00 58.03 192 LEU A C 1
ATOM 1506 O O . LEU A 1 192 ? -0.285 10.372 -14.586 1.00 58.03 192 LEU A O 1
ATOM 1510 N N . PHE A 1 193 ? -1.268 8.955 -13.154 1.00 64.62 193 PHE A N 1
ATOM 1511 C CA . PHE A 1 193 ? -0.271 7.896 -13.342 1.00 64.62 193 PHE A CA 1
ATOM 1512 C C . PHE A 1 193 ? -0.366 7.274 -14.735 1.00 64.62 193 PHE A C 1
ATOM 1514 O O . PHE A 1 193 ? 0.656 7.082 -15.386 1.00 64.62 193 PHE A O 1
ATOM 1521 N N . LYS A 1 194 ? -1.588 7.026 -15.228 1.00 68.56 194 LYS A N 1
ATOM 1522 C CA . LYS A 1 194 ? -1.793 6.505 -16.586 1.00 68.56 194 LYS A CA 1
ATOM 1523 C C . LYS A 1 194 ? -1.226 7.459 -17.643 1.00 68.56 194 LYS A C 1
ATOM 1525 O O . LYS A 1 194 ? -0.477 7.007 -18.499 1.00 68.56 194 LYS A O 1
ATOM 1530 N N . SER A 1 195 ? -1.493 8.765 -17.520 1.00 66.81 195 SER A N 1
ATOM 1531 C CA . SER A 1 195 ? -0.921 9.783 -18.419 1.00 66.81 195 SER A CA 1
ATOM 1532 C C . SER A 1 195 ? 0.607 9.756 -18.403 1.00 66.81 195 SER A C 1
ATOM 1534 O O . SER A 1 195 ? 1.234 9.686 -19.452 1.00 66.81 195 SER A O 1
ATOM 1536 N N . ARG A 1 196 ? 1.224 9.724 -17.212 1.00 77.19 196 ARG A N 1
ATOM 1537 C CA . ARG A 1 196 ? 2.690 9.673 -17.076 1.00 77.19 196 ARG A CA 1
ATOM 1538 C C . ARG A 1 196 ? 3.293 8.385 -17.631 1.00 77.19 196 ARG A C 1
ATOM 1540 O O . ARG A 1 196 ? 4.367 8.423 -18.223 1.00 77.19 196 ARG A O 1
ATOM 1547 N N . TYR A 1 197 ? 2.621 7.251 -17.447 1.00 78.81 197 TYR A N 1
ATOM 1548 C CA . TYR A 1 197 ? 3.057 5.976 -18.006 1.00 78.81 197 TYR A CA 1
ATOM 1549 C C . TYR A 1 197 ? 2.989 5.984 -19.539 1.00 78.81 197 TYR A C 1
ATOM 1551 O O . TYR A 1 197 ? 3.951 5.593 -20.197 1.00 78.81 197 TYR A O 1
ATOM 1559 N N . GLU A 1 198 ? 1.896 6.490 -20.115 1.00 82.81 198 GLU A N 1
ATOM 1560 C CA . GLU A 1 198 ? 1.738 6.643 -21.566 1.00 82.81 198 GLU A CA 1
ATOM 1561 C C . GLU A 1 198 ? 2.768 7.629 -22.147 1.00 82.81 198 GLU A C 1
ATOM 1563 O O . GLU A 1 198 ? 3.387 7.355 -23.176 1.00 82.81 198 GLU A O 1
ATOM 1568 N N . GLU A 1 199 ? 3.028 8.749 -21.466 1.00 86.75 199 GLU A N 1
ATOM 1569 C CA . GLU A 1 199 ? 4.088 9.704 -21.821 1.00 86.75 199 GLU A CA 1
ATOM 1570 C C . GLU A 1 199 ? 5.482 9.060 -21.800 1.00 86.75 199 GLU A C 1
ATOM 1572 O O . GLU A 1 199 ? 6.280 9.262 -22.724 1.00 86.75 199 GLU A O 1
ATOM 1577 N N . LEU A 1 200 ? 5.776 8.254 -20.775 1.00 91.75 200 LEU A N 1
ATOM 1578 C CA . LEU A 1 200 ? 7.039 7.529 -20.658 1.00 91.75 200 LEU A CA 1
ATOM 1579 C C . LEU A 1 200 ? 7.193 6.489 -21.773 1.00 91.75 200 LEU A C 1
ATOM 1581 O O . LEU A 1 200 ? 8.251 6.412 -22.397 1.00 91.75 200 LEU A O 1
ATOM 1585 N N . GLN A 1 201 ? 6.139 5.725 -22.063 1.00 91.31 201 GLN A N 1
ATOM 1586 C CA . GLN A 1 201 ? 6.133 4.734 -23.137 1.00 91.31 201 GLN A CA 1
ATOM 1587 C C . GLN A 1 201 ? 6.373 5.393 -24.502 1.00 91.31 201 GLN A C 1
ATOM 1589 O O . GLN A 1 201 ? 7.226 4.940 -25.265 1.00 91.31 201 GLN A O 1
ATOM 1594 N N . ASN A 1 202 ? 5.705 6.517 -24.772 1.00 94.38 202 ASN A N 1
ATOM 1595 C CA . ASN A 1 202 ? 5.921 7.307 -25.984 1.00 94.38 202 ASN A CA 1
ATOM 1596 C C . ASN A 1 202 ? 7.361 7.831 -26.086 1.00 94.38 202 ASN A C 1
ATOM 1598 O O . ASN A 1 202 ? 7.960 7.807 -27.163 1.00 94.38 202 ASN A O 1
ATOM 1602 N N . SER A 1 203 ? 7.933 8.290 -24.971 1.00 95.94 203 SER A N 1
ATOM 1603 C CA . SER A 1 203 ? 9.322 8.761 -24.919 1.00 95.94 203 SER A CA 1
ATOM 1604 C C . SER A 1 203 ? 10.314 7.628 -25.192 1.00 95.94 203 SER A C 1
ATOM 1606 O O . SER A 1 203 ? 11.264 7.810 -25.952 1.00 95.94 203 SER A O 1
ATOM 1608 N N . TYR A 1 204 ? 10.061 6.436 -24.648 1.00 95.25 204 TYR A N 1
ATOM 1609 C CA . TYR A 1 204 ? 10.869 5.247 -24.912 1.00 95.25 204 TYR A CA 1
ATOM 1610 C C . TYR A 1 204 ? 10.811 4.821 -26.386 1.00 95.25 204 TYR A C 1
ATOM 1612 O O . TYR A 1 204 ? 11.849 4.553 -26.990 1.00 95.25 204 TYR A O 1
ATOM 1620 N N . SER A 1 205 ? 9.620 4.818 -26.995 1.00 96.81 205 SER A N 1
ATOM 1621 C CA . SER A 1 205 ? 9.460 4.527 -28.425 1.00 96.81 205 SER A CA 1
ATOM 1622 C C . SER A 1 205 ? 10.239 5.511 -29.302 1.00 96.81 205 SER A C 1
ATOM 1624 O O . SER A 1 205 ? 10.957 5.080 -30.204 1.00 96.81 205 SER A O 1
ATOM 1626 N N . LYS A 1 206 ? 10.179 6.816 -28.999 1.00 97.56 206 LYS A N 1
ATOM 1627 C CA . LYS A 1 206 ? 10.970 7.839 -29.707 1.00 97.56 206 LYS A CA 1
ATOM 1628 C C . LYS A 1 206 ? 12.473 7.597 -29.573 1.00 97.56 206 LYS A C 1
ATOM 1630 O O . LYS A 1 206 ? 13.177 7.587 -30.579 1.00 97.56 206 LYS A O 1
ATOM 1635 N N . LEU A 1 207 ? 12.954 7.322 -28.360 1.00 97.50 207 LEU A N 1
ATOM 1636 C CA . LEU A 1 207 ? 14.367 7.028 -28.114 1.00 97.50 207 LEU A CA 1
ATOM 1637 C C . LEU A 1 207 ? 14.837 5.789 -28.894 1.00 97.50 207 LEU A C 1
ATOM 1639 O O . LEU A 1 207 ? 15.945 5.760 -29.431 1.00 97.50 207 LEU A O 1
ATOM 1643 N N . GLN A 1 208 ? 13.991 4.763 -28.997 1.00 97.50 208 GLN A N 1
ATOM 1644 C CA . GLN A 1 208 ? 14.299 3.564 -29.772 1.00 97.50 208 GLN A CA 1
ATOM 1645 C C . GLN A 1 208 ? 14.435 3.869 -31.274 1.00 97.50 208 GLN A C 1
ATOM 1647 O O . GLN A 1 208 ? 15.323 3.325 -31.934 1.00 97.50 208 GLN A O 1
ATOM 1652 N N . GLU A 1 209 ? 13.584 4.738 -31.823 1.00 97.56 209 GLU A N 1
ATOM 1653 C CA . GLU A 1 209 ? 13.691 5.199 -33.211 1.00 97.56 209 GLU A CA 1
ATOM 1654 C C . GLU A 1 209 ? 14.941 6.052 -33.450 1.00 97.56 209 GLU A C 1
ATOM 1656 O O . GLU A 1 209 ? 15.638 5.855 -34.447 1.00 97.56 209 GLU A O 1
ATOM 1661 N N . GLU A 1 210 ? 15.264 6.963 -32.532 1.00 98.00 210 GLU A N 1
ATOM 1662 C CA . GLU A 1 210 ? 16.483 7.775 -32.590 1.00 98.00 210 GLU A CA 1
ATOM 1663 C C . GLU A 1 210 ? 17.741 6.904 -32.560 1.00 98.00 210 GLU A C 1
ATOM 1665 O O . GLU A 1 210 ? 18.645 7.100 -33.371 1.00 98.00 210 GLU A O 1
ATOM 1670 N N . ASN A 1 211 ? 17.772 5.874 -31.712 1.00 97.62 211 ASN A N 1
ATOM 1671 C CA . ASN A 1 211 ? 18.896 4.945 -31.650 1.00 97.62 211 ASN A CA 1
ATOM 1672 C C . ASN A 1 211 ? 19.045 4.122 -32.945 1.00 97.62 211 ASN A C 1
ATOM 1674 O O . ASN A 1 211 ? 20.158 3.892 -33.420 1.00 97.62 211 ASN A O 1
ATOM 1678 N N . LYS A 1 212 ? 17.929 3.725 -33.579 1.00 98.06 212 LYS A N 1
ATOM 1679 C CA . LYS A 1 212 ? 17.958 3.083 -34.908 1.00 98.06 212 LYS A CA 1
ATOM 1680 C C . LYS A 1 212 ? 18.556 4.013 -35.967 1.00 98.06 212 LYS A C 1
ATOM 1682 O O . LYS A 1 212 ? 19.394 3.565 -36.749 1.00 98.06 212 LYS A O 1
ATOM 1687 N N . LYS A 1 213 ? 18.159 5.292 -35.980 1.00 97.88 213 LYS A N 1
ATOM 1688 C CA . LYS A 1 213 ? 18.711 6.303 -36.901 1.00 97.88 213 LYS A CA 1
ATOM 1689 C C . LYS A 1 213 ? 20.205 6.513 -36.664 1.00 97.88 213 LYS A C 1
ATOM 1691 O O . LYS A 1 213 ? 20.977 6.450 -37.615 1.00 97.88 213 LYS A O 1
ATOM 1696 N N . LEU A 1 214 ? 20.617 6.670 -35.406 1.00 97.94 214 LEU A N 1
ATOM 1697 C CA . LEU A 1 214 ? 22.021 6.840 -35.034 1.00 97.94 214 LEU A CA 1
ATOM 1698 C C . LEU A 1 214 ? 22.878 5.655 -35.497 1.00 97.94 214 LEU A C 1
ATOM 1700 O O . LEU A 1 214 ? 23.950 5.850 -36.067 1.00 97.94 214 LEU A O 1
ATOM 1704 N N . ASN A 1 215 ? 22.386 4.427 -35.317 1.00 97.81 215 ASN A N 1
ATOM 1705 C CA . ASN A 1 215 ? 23.091 3.228 -35.761 1.00 97.81 215 ASN A CA 1
ATOM 1706 C C . ASN A 1 215 ? 23.210 3.151 -37.297 1.00 97.81 215 ASN A C 1
ATOM 1708 O O . ASN A 1 215 ? 24.234 2.714 -37.821 1.00 97.81 215 ASN A O 1
ATOM 1712 N N . ALA A 1 216 ? 22.192 3.605 -38.036 1.00 97.94 216 ALA A N 1
ATOM 1713 C CA . ALA A 1 216 ? 22.262 3.700 -39.493 1.00 97.94 216 ALA A CA 1
ATOM 1714 C C . ALA A 1 216 ? 23.332 4.712 -39.941 1.00 97.94 216 ALA A C 1
ATOM 1716 O O . ALA A 1 216 ? 24.200 4.359 -40.740 1.00 97.94 216 ALA A O 1
ATOM 1717 N N . THR A 1 217 ? 23.339 5.917 -39.360 1.00 98.06 217 THR A N 1
ATOM 1718 C CA . THR A 1 217 ? 24.352 6.950 -39.639 1.00 98.06 217 THR A CA 1
ATOM 1719 C C . THR A 1 217 ? 25.763 6.476 -39.292 1.00 98.06 217 THR A C 1
ATOM 1721 O O . THR A 1 217 ? 26.700 6.711 -40.052 1.00 98.06 217 THR A O 1
ATOM 1724 N N . TYR A 1 218 ? 25.930 5.763 -38.176 1.00 98.25 218 TYR A N 1
ATOM 1725 C CA . TYR A 1 218 ? 27.215 5.176 -37.799 1.00 98.25 218 TYR A CA 1
ATOM 1726 C C . TYR A 1 218 ? 27.736 4.196 -38.862 1.00 98.25 218 TYR A C 1
ATOM 1728 O O . TYR A 1 218 ? 28.902 4.266 -39.254 1.00 98.25 218 TYR A O 1
ATOM 1736 N N . ASN A 1 219 ? 26.878 3.301 -39.361 1.00 97.94 219 ASN A N 1
ATOM 1737 C CA . ASN A 1 219 ? 27.267 2.330 -40.385 1.00 97.94 219 ASN A CA 1
ATOM 1738 C C . ASN A 1 219 ? 27.599 2.998 -41.726 1.00 97.94 219 ASN A C 1
ATOM 1740 O O . ASN A 1 219 ? 28.558 2.601 -42.387 1.00 97.94 219 ASN A O 1
ATOM 1744 N N . GLU A 1 220 ? 26.853 4.033 -42.108 1.00 98.25 220 GLU A N 1
ATOM 1745 C CA . GLU A 1 220 ? 27.147 4.830 -43.300 1.00 98.25 220 GLU A CA 1
ATOM 1746 C C . GLU A 1 220 ? 28.509 5.527 -43.184 1.00 98.25 220 GLU A C 1
ATOM 1748 O O . GLU A 1 220 ? 29.358 5.390 -44.066 1.00 98.25 220 GLU A O 1
ATOM 1753 N N . LEU A 1 221 ? 28.775 6.187 -42.051 1.00 97.94 221 LEU A N 1
ATOM 1754 C CA . LEU A 1 221 ? 30.060 6.833 -41.787 1.00 97.94 221 LEU A CA 1
ATOM 1755 C C . LEU A 1 221 ? 31.219 5.828 -41.825 1.00 97.94 221 LEU A C 1
ATOM 1757 O O . LEU A 1 221 ? 32.270 6.109 -42.402 1.00 97.94 221 LEU A O 1
ATOM 1761 N N . LYS A 1 222 ? 31.019 4.634 -41.260 1.00 98.19 222 LYS A N 1
ATOM 1762 C CA . LYS A 1 222 ? 31.999 3.542 -41.294 1.00 98.19 222 LYS A CA 1
ATOM 1763 C C . LYS A 1 222 ? 32.306 3.087 -42.725 1.00 98.19 222 LYS A C 1
ATOM 1765 O O . LYS A 1 222 ? 33.471 2.870 -43.059 1.00 98.19 222 LYS A O 1
ATOM 1770 N N . ASN A 1 223 ? 31.293 2.978 -43.582 1.00 98.06 223 ASN A N 1
ATOM 1771 C CA . ASN A 1 223 ? 31.475 2.615 -44.990 1.00 98.06 223 ASN A CA 1
ATOM 1772 C C . ASN A 1 223 ? 32.198 3.714 -45.780 1.00 98.06 223 ASN A C 1
ATOM 1774 O O . ASN A 1 223 ? 33.106 3.417 -46.562 1.00 98.06 223 ASN A O 1
ATOM 1778 N N . ASN A 1 224 ? 31.850 4.978 -45.532 1.00 98.31 224 ASN A N 1
ATOM 1779 C CA . ASN A 1 224 ? 32.520 6.128 -46.140 1.00 98.31 224 ASN A CA 1
ATOM 1780 C C . ASN A 1 224 ? 33.997 6.183 -45.738 1.00 98.31 224 ASN A C 1
ATOM 1782 O O . ASN A 1 224 ? 34.862 6.358 -46.595 1.00 98.31 224 ASN A O 1
ATOM 1786 N N . TYR A 1 225 ? 34.303 5.948 -44.459 1.00 98.19 225 TYR A N 1
ATOM 1787 C CA . TYR A 1 225 ? 35.677 5.853 -43.971 1.00 98.19 225 TYR A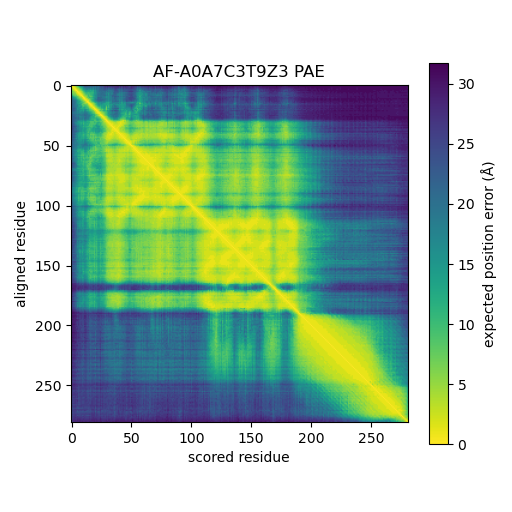 CA 1
ATOM 1788 C C . TYR A 1 225 ? 36.471 4.746 -44.680 1.00 98.19 225 TYR A C 1
ATOM 1790 O O . TYR A 1 225 ? 37.578 4.994 -45.156 1.00 98.19 225 TYR A O 1
ATOM 1798 N N . ASN A 1 226 ? 35.906 3.541 -44.808 1.00 98.12 226 ASN A N 1
ATOM 1799 C CA . ASN A 1 226 ? 36.573 2.433 -45.499 1.00 98.12 226 ASN A CA 1
ATOM 1800 C C . ASN A 1 226 ? 36.829 2.745 -46.983 1.00 98.12 226 ASN A C 1
ATOM 1802 O O . ASN A 1 226 ? 37.902 2.443 -47.502 1.00 98.12 226 ASN A O 1
ATOM 1806 N N . SER A 1 227 ? 35.869 3.390 -47.650 1.00 98.00 227 SER A N 1
ATOM 1807 C CA . SER A 1 227 ? 35.999 3.806 -49.054 1.00 98.00 227 SER A CA 1
ATOM 1808 C C . SER A 1 227 ? 37.085 4.871 -49.232 1.00 98.00 227 SER A C 1
ATOM 1810 O O . SER A 1 227 ? 37.893 4.804 -50.163 1.00 98.00 227 SER A O 1
ATOM 1812 N N . LEU A 1 228 ? 37.149 5.832 -48.305 1.00 97.88 228 LEU A N 1
ATOM 1813 C CA . LEU A 1 228 ? 38.190 6.854 -48.282 1.00 97.88 228 LEU A CA 1
ATOM 1814 C C . LEU A 1 228 ? 39.572 6.237 -48.042 1.00 97.88 228 LEU A C 1
ATOM 1816 O O . LEU A 1 228 ? 40.524 6.581 -48.739 1.00 97.88 228 LEU A O 1
ATOM 1820 N N . LYS A 1 229 ? 39.674 5.284 -47.110 1.00 98.06 229 LYS A N 1
ATOM 1821 C CA . LYS A 1 229 ? 40.911 4.547 -46.835 1.00 98.06 229 LYS A CA 1
ATOM 1822 C C . LYS A 1 229 ? 41.422 3.809 -48.078 1.00 98.06 229 LYS A C 1
ATOM 1824 O O . LYS A 1 229 ? 42.588 3.958 -48.426 1.00 98.06 229 LYS A O 1
ATOM 1829 N N . ALA A 1 230 ? 40.553 3.092 -48.791 1.00 97.81 230 ALA A N 1
ATOM 1830 C CA . ALA A 1 230 ? 40.926 2.396 -50.028 1.00 97.81 230 ALA A CA 1
ATOM 1831 C C . ALA A 1 230 ? 41.372 3.365 -51.143 1.00 97.81 230 ALA A C 1
ATOM 1833 O O . ALA A 1 230 ? 42.321 3.096 -51.885 1.00 97.81 230 ALA A O 1
ATOM 1834 N N . SER A 1 231 ? 40.714 4.525 -51.243 1.00 98.00 231 SER A N 1
ATOM 1835 C CA . SER A 1 231 ? 41.097 5.579 -52.193 1.00 98.00 231 SER A CA 1
ATOM 1836 C C . SER A 1 231 ? 42.480 6.152 -51.870 1.00 98.00 231 SER A C 1
ATOM 1838 O O . SER A 1 231 ? 43.285 6.371 -52.774 1.00 98.00 231 SER A O 1
ATOM 1840 N N . TYR A 1 232 ? 42.780 6.345 -50.583 1.00 97.69 232 TYR A N 1
ATOM 1841 C CA . TYR A 1 232 ? 44.092 6.787 -50.116 1.00 97.69 232 TYR A CA 1
ATOM 1842 C C . TYR A 1 232 ? 45.193 5.766 -50.435 1.00 97.69 232 TYR A C 1
ATOM 1844 O O . TYR A 1 232 ? 46.216 6.139 -51.002 1.00 97.69 232 TYR A O 1
ATOM 1852 N N . GLU A 1 233 ? 44.967 4.479 -50.155 1.00 98.00 233 GLU A N 1
ATOM 1853 C CA . GLU A 1 233 ? 45.913 3.400 -50.488 1.00 98.00 233 GLU A CA 1
ATOM 1854 C C . GLU A 1 233 ? 46.185 3.335 -52.002 1.00 98.00 233 GLU A C 1
ATOM 1856 O O . GLU A 1 233 ? 47.328 3.194 -52.441 1.00 98.00 233 GLU A O 1
ATOM 1861 N N . THR A 1 234 ? 45.148 3.520 -52.824 1.00 98.12 234 THR A N 1
ATOM 1862 C CA . THR A 1 234 ? 45.287 3.593 -54.287 1.00 98.12 234 THR A CA 1
ATOM 1863 C C . THR A 1 234 ? 46.135 4.792 -54.717 1.00 98.12 234 THR A C 1
ATOM 1865 O O . THR A 1 234 ? 47.017 4.658 -55.567 1.00 98.12 234 THR A O 1
ATOM 1868 N N . LEU A 1 235 ? 45.891 5.967 -54.128 1.00 97.62 235 LEU A N 1
ATOM 1869 C CA . LEU A 1 235 ? 46.655 7.178 -54.419 1.00 97.62 235 LEU A CA 1
ATOM 1870 C C . LEU A 1 235 ? 48.131 7.019 -54.037 1.00 97.62 235 LEU A C 1
ATOM 1872 O O . LEU A 1 235 ? 49.002 7.404 -54.816 1.00 97.62 235 LEU A O 1
ATOM 1876 N N . GLN A 1 236 ? 48.409 6.416 -52.881 1.00 97.94 236 GLN A N 1
ATOM 1877 C CA . GLN A 1 236 ? 49.767 6.124 -52.433 1.00 97.94 236 GLN A CA 1
ATOM 1878 C C . GLN A 1 236 ? 50.499 5.209 -53.426 1.00 97.94 236 GLN A C 1
ATOM 1880 O O . GLN A 1 236 ? 51.594 5.545 -53.871 1.00 97.94 236 GLN A O 1
ATOM 1885 N N . ASN A 1 237 ? 49.868 4.112 -53.855 1.00 97.38 237 ASN A N 1
ATOM 1886 C CA . ASN A 1 237 ? 50.452 3.200 -54.845 1.00 97.38 237 ASN A CA 1
ATOM 1887 C C . ASN A 1 237 ? 50.739 3.897 -56.186 1.00 97.38 237 ASN A C 1
ATOM 1889 O O . ASN A 1 237 ? 51.780 3.671 -56.807 1.00 97.38 237 ASN A O 1
ATOM 1893 N N . ASN A 1 238 ? 49.830 4.765 -56.638 1.00 97.75 238 ASN A N 1
ATOM 1894 C CA . ASN A 1 238 ? 50.031 5.547 -57.859 1.00 97.75 238 ASN A CA 1
ATOM 1895 C C . ASN A 1 238 ? 51.206 6.522 -57.725 1.00 97.75 238 ASN A C 1
ATOM 1897 O O . ASN A 1 238 ? 51.977 6.677 -58.671 1.00 97.75 238 ASN A O 1
ATOM 1901 N N . PHE A 1 239 ? 51.361 7.156 -56.561 1.00 97.44 239 PHE A N 1
ATOM 1902 C CA . PHE A 1 239 ? 52.489 8.039 -56.278 1.00 97.44 239 PHE A CA 1
ATOM 1903 C C . PHE A 1 239 ? 53.822 7.277 -56.287 1.00 97.44 239 PHE A C 1
ATOM 1905 O O . PHE A 1 239 ? 54.763 7.704 -56.952 1.00 97.44 239 PHE A O 1
ATOM 1912 N N . GLU A 1 240 ? 53.886 6.112 -55.637 1.00 97.19 240 GLU A N 1
ATOM 1913 C CA . GLU A 1 240 ? 55.077 5.251 -55.651 1.00 97.19 240 GLU A CA 1
ATOM 1914 C C . GLU A 1 240 ? 55.447 4.798 -57.070 1.00 97.19 240 GLU A C 1
ATOM 1916 O O . GLU A 1 240 ? 56.625 4.759 -57.434 1.00 97.19 240 GLU A O 1
ATOM 1921 N N . LYS A 1 241 ? 54.446 4.478 -57.901 1.00 96.69 241 LYS A N 1
ATOM 1922 C CA . LYS A 1 241 ? 54.668 4.143 -59.311 1.00 96.69 241 LYS A CA 1
ATOM 1923 C C . LYS A 1 241 ? 55.228 5.334 -60.089 1.00 96.69 241 LYS A C 1
ATOM 1925 O O . LYS A 1 241 ? 56.224 5.179 -60.788 1.00 96.69 241 LYS A O 1
ATOM 1930 N N . LEU A 1 242 ? 54.628 6.515 -59.933 1.00 96.44 242 LEU A N 1
ATOM 1931 C CA . LEU A 1 242 ? 55.081 7.734 -60.602 1.00 96.44 242 LEU A CA 1
ATOM 1932 C C . LEU A 1 242 ? 56.525 8.089 -60.221 1.00 96.44 242 LEU A C 1
ATOM 1934 O O . LEU A 1 242 ? 57.311 8.485 -61.079 1.00 96.44 242 LEU A O 1
ATOM 1938 N N . GLN A 1 243 ? 56.887 7.908 -58.950 1.00 95.94 243 GLN A N 1
ATOM 1939 C CA . GLN A 1 243 ? 58.252 8.114 -58.479 1.00 95.94 243 GLN A CA 1
ATOM 1940 C C . GLN A 1 243 ? 59.240 7.169 -59.179 1.00 95.94 243 GLN A C 1
ATOM 1942 O O . GLN A 1 243 ? 60.268 7.625 -59.679 1.00 95.94 243 GLN A O 1
ATOM 1947 N N . LYS A 1 244 ? 58.913 5.874 -59.281 1.00 95.50 244 LYS A N 1
ATOM 1948 C CA . LYS A 1 244 ? 59.746 4.894 -60.000 1.00 95.50 244 LYS A CA 1
ATOM 1949 C C . LYS A 1 244 ? 59.880 5.222 -61.485 1.00 95.50 244 LYS A C 1
ATOM 1951 O O . LYS A 1 244 ? 60.977 5.116 -62.030 1.00 95.50 244 LYS A O 1
ATOM 1956 N N . ASP A 1 245 ? 58.791 5.639 -62.128 1.00 95.62 245 ASP A N 1
ATOM 1957 C CA . ASP A 1 245 ? 58.806 6.042 -63.537 1.00 95.62 245 ASP A CA 1
ATOM 1958 C C . ASP A 1 245 ? 59.733 7.259 -63.746 1.00 95.62 245 ASP A C 1
ATOM 1960 O O . ASP A 1 245 ? 60.527 7.285 -64.691 1.00 95.62 245 ASP A O 1
ATOM 1964 N N . TYR A 1 246 ? 59.697 8.236 -62.831 1.00 93.38 246 TYR A N 1
ATOM 1965 C CA . TYR A 1 246 ? 60.578 9.408 -62.855 1.00 93.38 246 TYR A CA 1
ATOM 1966 C C . TYR A 1 246 ? 62.058 9.044 -62.649 1.00 93.38 246 TYR A C 1
ATOM 1968 O O . TYR A 1 246 ? 62.919 9.497 -63.409 1.00 93.38 246 TYR A O 1
ATOM 1976 N N . GLU A 1 247 ? 62.366 8.195 -61.664 1.00 93.31 247 GLU A N 1
ATOM 1977 C CA . GLU A 1 247 ? 63.723 7.682 -61.427 1.00 93.31 247 GLU A CA 1
ATOM 1978 C C . GLU A 1 247 ? 64.251 6.923 -62.656 1.00 93.31 247 GLU A C 1
ATOM 1980 O O . GLU A 1 247 ? 65.373 7.166 -63.114 1.00 93.31 247 GLU A O 1
ATOM 1985 N N . GLY A 1 248 ? 63.413 6.069 -63.253 1.00 93.00 248 GLY A N 1
ATOM 1986 C CA . GLY A 1 248 ? 63.717 5.346 -64.485 1.00 93.00 248 GLY A CA 1
ATOM 1987 C C . GLY A 1 248 ? 64.064 6.286 -65.640 1.00 93.00 248 GLY A C 1
ATOM 1988 O O . GLY A 1 248 ? 65.116 6.128 -66.266 1.00 93.00 248 GLY A O 1
ATOM 1989 N N . LEU A 1 249 ? 63.251 7.319 -65.880 1.00 92.19 249 LEU A N 1
ATOM 1990 C CA . LEU A 1 249 ? 63.521 8.310 -66.925 1.00 92.19 249 LEU A CA 1
ATOM 1991 C C . LEU A 1 249 ? 64.866 9.022 -66.702 1.00 92.19 249 LEU A C 1
ATOM 1993 O O . LEU A 1 249 ? 65.653 9.153 -67.643 1.00 92.19 249 LEU A O 1
ATOM 1997 N N . GLY A 1 250 ? 65.179 9.398 -65.459 1.00 89.88 250 GLY A N 1
ATOM 1998 C CA . GLY A 1 250 ? 66.470 9.989 -65.097 1.00 89.88 250 GLY A CA 1
ATOM 1999 C C . GLY A 1 250 ? 67.662 9.099 -65.466 1.00 89.88 250 GLY A C 1
ATOM 2000 O O . GLY A 1 250 ? 68.615 9.566 -66.093 1.00 89.88 250 GLY A O 1
ATOM 2001 N N . THR A 1 251 ? 67.592 7.799 -65.160 1.00 89.81 251 THR A N 1
ATOM 2002 C CA . THR A 1 251 ? 68.670 6.855 -65.516 1.00 89.81 251 THR A CA 1
ATOM 2003 C C . THR A 1 251 ? 68.850 6.706 -67.029 1.00 89.81 251 THR A C 1
ATOM 2005 O O . THR A 1 251 ? 69.985 6.702 -67.512 1.00 89.81 251 THR A O 1
ATOM 2008 N N . THR A 1 252 ? 67.755 6.652 -67.798 1.00 90.69 252 THR A N 1
ATOM 2009 C CA . THR A 1 252 ? 67.831 6.559 -69.267 1.00 90.69 252 THR A CA 1
ATOM 2010 C C . THR A 1 252 ? 68.453 7.806 -69.893 1.00 90.69 252 THR A C 1
ATOM 2012 O O . THR A 1 252 ? 69.282 7.689 -70.796 1.00 90.69 252 THR A O 1
ATOM 2015 N N . LEU A 1 253 ? 68.132 8.998 -69.379 1.00 90.00 253 LEU A N 1
ATOM 2016 C CA . LEU A 1 253 ? 68.706 10.256 -69.854 1.00 90.00 253 LEU A CA 1
ATOM 2017 C C . LEU A 1 253 ? 70.222 10.310 -69.625 1.00 90.00 253 LEU A C 1
ATOM 2019 O O . LEU A 1 253 ? 70.970 10.687 -70.529 1.00 90.00 253 LEU A O 1
ATOM 2023 N N . ILE A 1 254 ? 70.684 9.881 -68.445 1.00 89.94 254 ILE A N 1
ATOM 2024 C CA . ILE A 1 254 ? 72.118 9.780 -68.136 1.00 89.94 254 ILE A CA 1
ATOM 2025 C C . ILE A 1 254 ? 72.804 8.812 -69.109 1.00 89.94 254 ILE A C 1
ATOM 2027 O O . ILE A 1 254 ? 73.855 9.144 -69.659 1.00 89.94 254 ILE A O 1
ATOM 2031 N N . ALA A 1 255 ? 72.203 7.647 -69.374 1.00 90.56 255 ALA A N 1
ATOM 2032 C CA . ALA A 1 255 ? 72.753 6.662 -70.304 1.00 90.56 255 ALA A CA 1
ATOM 2033 C C . ALA A 1 255 ? 72.908 7.226 -71.729 1.00 90.56 255 ALA A C 1
ATOM 2035 O O . ALA A 1 255 ? 73.980 7.093 -72.324 1.00 90.56 255 ALA A O 1
ATOM 2036 N N . TYR A 1 256 ? 71.889 7.916 -72.256 1.00 90.69 256 TYR A N 1
ATOM 2037 C CA . TYR A 1 256 ? 71.983 8.592 -73.556 1.00 90.69 256 TYR A CA 1
ATOM 2038 C C . TYR A 1 256 ? 73.087 9.656 -73.578 1.00 90.69 256 TYR A C 1
ATOM 2040 O O . TYR A 1 256 ? 73.841 9.739 -74.551 1.00 90.69 256 TYR A O 1
ATOM 2048 N N . GLY A 1 257 ? 73.237 10.423 -72.492 1.00 88.06 257 GLY A N 1
ATOM 2049 C CA . GLY A 1 257 ? 74.324 11.388 -72.329 1.00 88.06 257 GLY A CA 1
ATOM 2050 C C . GLY A 1 257 ? 75.705 10.735 -72.427 1.00 88.06 257 GLY A C 1
ATOM 2051 O O . GLY A 1 257 ? 76.529 11.160 -73.237 1.00 88.06 257 GLY A O 1
ATO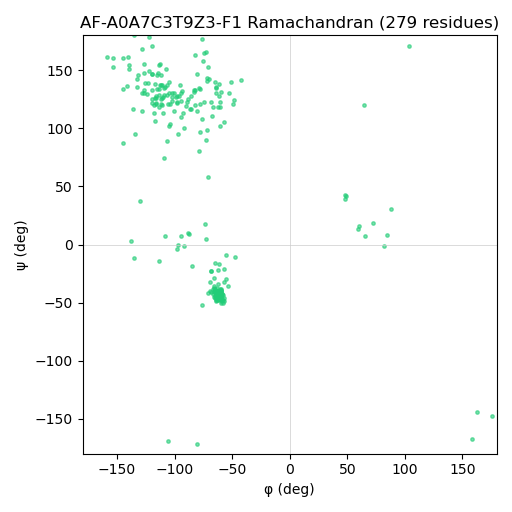M 2052 N N . VAL A 1 258 ? 75.942 9.652 -71.683 1.00 91.00 258 VAL A N 1
ATOM 2053 C CA . VAL A 1 258 ? 77.219 8.914 -71.708 1.00 91.00 258 VAL A CA 1
ATOM 2054 C C . VAL A 1 258 ? 77.518 8.347 -73.100 1.00 91.00 258 VAL A C 1
ATOM 2056 O O . VAL A 1 258 ? 78.638 8.497 -73.592 1.00 91.00 258 VAL A O 1
ATOM 2059 N N . ILE A 1 259 ? 76.522 7.747 -73.763 1.00 91.69 259 ILE A N 1
ATOM 2060 C CA . ILE A 1 259 ? 76.669 7.216 -75.129 1.00 91.69 259 ILE A CA 1
ATOM 2061 C C . ILE A 1 259 ? 77.044 8.339 -76.105 1.00 91.69 259 ILE A C 1
ATOM 2063 O O . ILE A 1 259 ? 77.965 8.174 -76.906 1.00 91.69 259 ILE A O 1
ATOM 2067 N N . SER A 1 260 ? 76.383 9.497 -76.022 1.00 88.38 260 SER A N 1
ATOM 2068 C CA . SER A 1 260 ? 76.673 10.635 -76.902 1.00 88.38 260 SER A CA 1
ATOM 2069 C C . SER A 1 260 ? 78.106 11.159 -76.732 1.00 88.38 260 SER A C 1
ATOM 2071 O O . SER A 1 260 ? 78.800 11.376 -77.725 1.00 88.38 260 SER A O 1
ATOM 2073 N N . ILE A 1 261 ? 78.599 11.264 -75.490 1.00 91.62 261 ILE A N 1
ATOM 2074 C CA . ILE A 1 261 ? 79.983 11.661 -75.185 1.00 91.62 261 ILE A CA 1
ATOM 2075 C C . ILE A 1 261 ? 80.976 10.643 -75.757 1.00 91.62 261 ILE A C 1
ATOM 2077 O O . ILE A 1 261 ? 81.964 11.035 -76.378 1.00 91.62 261 ILE A O 1
ATOM 2081 N N . ALA A 1 262 ? 80.709 9.343 -75.596 1.00 90.06 262 ALA A N 1
ATOM 2082 C CA . ALA A 1 262 ? 81.559 8.284 -76.136 1.00 90.06 262 ALA A CA 1
ATOM 2083 C C . ALA A 1 262 ? 81.649 8.339 -77.673 1.00 90.06 262 ALA A C 1
ATOM 2085 O O . ALA A 1 262 ? 82.741 8.207 -78.232 1.00 90.06 262 ALA A O 1
ATOM 2086 N N . ILE A 1 263 ? 80.526 8.598 -78.356 1.00 92.38 263 ILE A N 1
ATOM 2087 C CA . ILE A 1 263 ? 80.482 8.787 -79.815 1.00 92.38 263 ILE A CA 1
ATOM 2088 C C . ILE A 1 263 ? 81.307 10.015 -80.228 1.00 92.38 263 ILE A C 1
ATOM 2090 O O . ILE A 1 263 ? 82.142 9.911 -81.128 1.00 92.38 263 ILE A O 1
ATOM 2094 N N . ILE A 1 264 ? 81.127 11.160 -79.559 1.00 92.62 264 ILE A N 1
ATOM 2095 C CA . ILE A 1 264 ? 81.882 12.394 -79.842 1.00 92.62 264 ILE A CA 1
ATOM 2096 C C . ILE A 1 264 ? 83.389 12.163 -79.661 1.00 92.62 264 ILE A C 1
ATOM 2098 O O . ILE A 1 264 ? 84.180 12.538 -80.530 1.00 92.62 264 ILE A O 1
ATOM 2102 N N . ALA A 1 265 ? 83.798 11.504 -78.574 1.00 90.94 265 ALA A N 1
ATOM 2103 C CA . ALA A 1 265 ? 85.197 11.181 -78.309 1.00 90.94 265 ALA A CA 1
ATOM 2104 C C . ALA A 1 265 ? 85.795 10.264 -79.392 1.00 90.94 265 ALA A C 1
ATOM 2106 O O . ALA A 1 265 ? 86.902 10.514 -79.873 1.00 90.94 265 ALA A O 1
ATOM 2107 N N . ALA A 1 266 ? 85.056 9.237 -79.828 1.00 90.81 266 ALA A N 1
ATOM 2108 C CA . ALA A 1 266 ? 85.485 8.350 -80.908 1.00 90.81 266 ALA A CA 1
ATOM 2109 C C . ALA A 1 266 ? 85.669 9.107 -82.236 1.00 90.81 266 ALA A C 1
ATOM 2111 O O . ALA A 1 266 ? 86.695 8.945 -82.903 1.00 90.81 266 ALA A O 1
ATOM 2112 N N . LEU A 1 267 ? 84.720 9.983 -82.592 1.00 92.44 267 LEU A N 1
ATOM 2113 C CA . LEU A 1 267 ? 84.810 10.831 -83.785 1.00 92.44 267 LEU A CA 1
ATOM 2114 C C . LEU A 1 267 ? 86.012 11.782 -83.718 1.00 92.44 267 LEU A C 1
ATOM 2116 O O . LEU A 1 267 ? 86.733 11.928 -84.706 1.00 92.44 267 LEU A O 1
ATOM 2120 N N . PHE A 1 268 ? 86.278 12.376 -82.552 1.00 92.88 268 PHE A N 1
ATOM 2121 C CA . PHE A 1 268 ? 87.434 13.247 -82.341 1.00 92.88 268 PHE A CA 1
ATOM 2122 C C . PHE A 1 268 ? 88.764 12.501 -82.528 1.00 92.88 268 PHE A C 1
ATOM 2124 O O . PHE A 1 268 ? 89.660 12.993 -83.216 1.00 92.88 268 PHE A O 1
ATOM 2131 N N . VAL A 1 269 ? 88.893 11.284 -81.987 1.00 91.62 269 VAL A N 1
ATOM 2132 C CA . VAL A 1 269 ? 90.086 10.438 -82.180 1.00 91.62 269 VAL A CA 1
ATOM 2133 C C . VAL A 1 269 ? 90.289 10.087 -83.657 1.00 91.62 269 VAL A C 1
ATOM 2135 O O . VAL A 1 269 ? 91.419 10.148 -84.150 1.00 91.62 269 VAL A O 1
ATOM 2138 N N . LEU A 1 270 ? 89.217 9.737 -84.377 1.00 90.00 270 LEU A N 1
ATOM 2139 C CA . LEU A 1 270 ? 89.275 9.460 -85.817 1.00 90.00 270 LEU A CA 1
ATOM 2140 C C . LEU A 1 270 ? 89.726 10.693 -86.610 1.00 90.00 270 LEU A C 1
ATOM 2142 O O . LEU A 1 270 ? 90.628 10.589 -87.443 1.00 90.00 270 LEU A O 1
ATOM 2146 N N . PHE A 1 271 ? 89.162 11.863 -86.307 1.00 88.56 271 PHE A N 1
ATOM 2147 C CA . PHE A 1 271 ? 89.545 13.132 -86.924 1.00 88.56 271 PHE A CA 1
ATOM 2148 C C . PHE A 1 271 ? 91.015 13.485 -86.656 1.00 88.56 271 PHE A C 1
ATOM 2150 O O . PHE A 1 271 ? 91.761 13.809 -87.582 1.00 88.56 271 PHE A O 1
ATOM 2157 N N . TYR A 1 272 ? 91.471 13.344 -85.408 1.00 89.62 272 TYR A N 1
ATOM 2158 C CA . TYR A 1 272 ? 92.864 13.581 -85.030 1.00 89.62 272 TYR A CA 1
ATOM 2159 C C . TYR A 1 272 ? 93.834 12.641 -85.767 1.00 89.62 272 TYR A C 1
ATOM 2161 O O . TYR A 1 272 ? 94.867 13.084 -86.276 1.00 89.62 272 TYR A O 1
ATOM 2169 N N . ARG A 1 273 ? 93.495 11.348 -85.893 1.00 87.44 273 ARG A N 1
ATOM 2170 C CA . ARG A 1 273 ? 94.279 10.386 -86.693 1.00 87.44 273 ARG A CA 1
ATOM 2171 C C . ARG A 1 273 ? 94.342 10.789 -88.167 1.00 87.44 273 ARG A C 1
ATOM 2173 O O . ARG A 1 273 ? 95.426 10.747 -88.751 1.00 87.44 273 ARG A O 1
ATOM 2180 N N . ALA A 1 274 ? 93.219 11.209 -88.750 1.00 83.50 274 ALA A N 1
ATO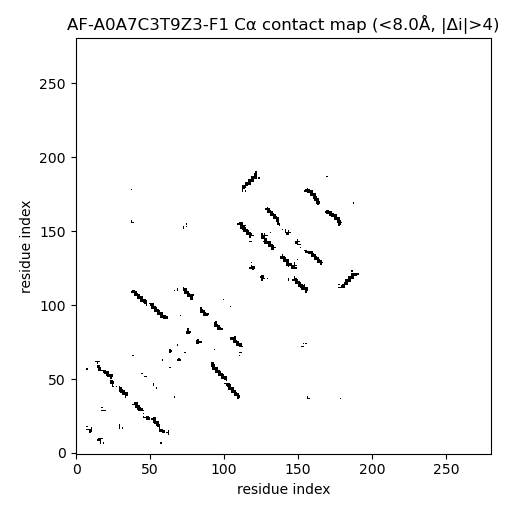M 2181 C CA . ALA A 1 274 ? 93.162 11.667 -90.136 1.00 83.50 274 ALA A CA 1
ATOM 2182 C C . ALA A 1 274 ? 94.059 12.899 -90.367 1.00 83.50 274 ALA A C 1
ATOM 2184 O O . ALA A 1 274 ? 94.848 12.908 -91.313 1.00 83.50 274 ALA A O 1
ATOM 2185 N N . MET A 1 275 ? 94.015 13.887 -89.465 1.00 86.56 275 MET A N 1
ATOM 2186 C CA . MET A 1 275 ? 94.878 15.079 -89.494 1.00 86.56 275 MET A CA 1
ATOM 2187 C C . MET A 1 275 ? 96.368 14.723 -89.392 1.00 86.56 275 MET A C 1
ATOM 2189 O O . MET A 1 275 ? 97.167 15.175 -90.210 1.00 86.56 275 MET A O 1
ATOM 2193 N N . LYS A 1 276 ? 96.753 13.850 -88.449 1.00 80.31 276 LYS A N 1
ATOM 2194 C CA . LYS A 1 276 ? 98.150 13.407 -88.293 1.00 80.31 276 LYS A CA 1
ATOM 2195 C C . LYS A 1 276 ? 98.675 12.656 -89.522 1.00 80.31 276 LYS A C 1
ATOM 2197 O O . LYS A 1 276 ? 99.854 12.779 -89.837 1.00 80.31 276 LYS A O 1
ATOM 2202 N N . SER A 1 277 ? 97.824 11.898 -90.222 1.00 74.38 277 SER A N 1
ATOM 2203 C CA . SER A 1 277 ? 98.222 11.211 -91.462 1.00 74.38 277 SER A CA 1
ATOM 2204 C C . SER A 1 277 ? 98.555 12.181 -92.605 1.00 74.38 277 SER A C 1
ATOM 2206 O O . SER A 1 277 ? 99.415 11.869 -93.420 1.00 74.38 277 SER A O 1
ATOM 2208 N N . LYS A 1 278 ? 97.937 13.373 -92.627 1.00 68.06 278 LYS A N 1
ATOM 2209 C CA . LYS A 1 278 ? 98.154 14.410 -93.651 1.00 68.06 278 LYS A CA 1
ATOM 2210 C C . LYS A 1 278 ? 99.352 15.329 -93.376 1.00 68.06 278 LYS A C 1
ATOM 2212 O O . LYS A 1 278 ? 99.824 15.970 -94.300 1.00 68.06 278 LYS A O 1
ATOM 2217 N N . GLY A 1 279 ? 99.852 15.394 -92.138 1.00 60.56 279 GLY A N 1
ATOM 2218 C CA . GLY A 1 279 ? 101.021 16.207 -91.753 1.00 60.56 279 GLY A CA 1
ATOM 2219 C C . GLY A 1 279 ? 102.385 15.519 -91.922 1.00 60.56 279 GLY A C 1
ATOM 2220 O O . GLY A 1 279 ? 103.385 16.028 -91.428 1.00 60.56 279 GLY A O 1
ATOM 2221 N N . LYS A 1 280 ? 102.430 14.343 -92.563 1.00 53.78 280 LYS A N 1
ATOM 2222 C CA . LYS A 1 280 ? 103.660 13.653 -92.983 1.00 53.78 280 LYS A CA 1
ATOM 2223 C C . LYS A 1 280 ? 103.776 13.712 -94.511 1.00 53.78 280 LYS A C 1
ATOM 2225 O O . LYS A 1 280 ? 103.544 12.710 -95.180 1.00 53.78 280 LYS A O 1
ATOM 2230 N N . THR A 1 281 ? 104.119 14.879 -95.036 1.00 49.19 281 THR A N 1
ATOM 2231 C CA . THR A 1 281 ? 104.668 15.081 -96.387 1.00 49.19 281 THR A CA 1
ATOM 2232 C C . THR A 1 281 ? 105.645 16.229 -96.320 1.00 49.19 281 THR A C 1
ATOM 2234 O O . THR A 1 281 ? 105.227 17.269 -95.762 1.00 49.19 281 THR A O 1
#

Foldseek 3Di:
DPPPDDDAPADPPQQKGQDWDKPFAPPDGFDWDADVQQQKIKTKGFFGNDQKIKTKIWHFPVNCVVLPAAPVLKWKDKQLHTDDFDWDDDPRTIITMDMDGGGIIMIMIFRFAKEKEFEAEPVRQADFQKWKWKDDSDTDIFTAHNRNITMDRHHGFDKIWIAICDPHDDRPTDIDTPPHHDYYYDYDHCVVVVVVVVVVVVVVVVVVVVVVVVVVVVVVVVVVVVVVVVVVVVVVVVVVVVVVVVVVVVVVVVVVVVVVVVVVVVVVVVVVVVVVVVPPD

Mean predicted aligned error: 14.7 Å

Radius of gyration: 53.92 Å; Cα contacts (8 Å, |Δi|>4): 448; chains: 1; bounding box: 136×46×146 Å

=== Feature glossary ===
Feature key, reading from the visual/contextual features back to the raw sequence:

Rendered structure images. Six rendered views show the 3D structure from the faces of a cube — i.e. along ±x, ±y, ±z. Rendering representation is drawn randomly per protein from cartoon (secondary-structure ribbons), sticks (backbone bonds), or molecular surface; coloring is either N→C rainbow (blue at the N-terminus through red at the C-terminus) or one color per chain.

Contact-map, Ramachandran, and PAE plots. The contact map is a binary N×N matrix image: pixel (i, j) is dark where Cα_i and Cα_j are within 8 Å and |i−j|>4. Because the |i−j|>4 filter removes local helical contacts, off-diagonal stripes parallel to the main diagonal indicate parallel β-sheets; stripes perpendicular to it indicate antiparallel β-sheets. The Ramachandran plot scatters every residue's (φ, ψ) pair against the sterically allowed regions. The PAE heatmap renders the predicted-aligned-error matrix.

InterPro / GO / CATH / organism. Database cross-references. InterPro integrates a dozen domain/family signature databases into unified entries with residue-range hits. GO terms attach function/process/location labels with evidence codes. CATH codes position the fold in a four-level structural taxonomy. Organism is the NCBI-taxonomy species name.

Nearest PDB structures. The Foldseek neighbor list gives the closest experimentally determined structures in the PDB, ranked by structural alignment. TM-score near 1 means near-identical fold; near 0.3 means only rough topology match. This is how one finds what a novel AlphaFold prediction most resembles in the solved-structure universe.

Predicted aligned error. PAE(i, j) answers: if I align the predicted and true structures on residue i, how far off (in Å) do I expect residue j to be? A block-diagonal PAE matrix with low values on the blocks and high values off-diagonal is the signature of a multi-domain protein with confidently predicted domains but uncertain inter-domain orientation.

Solvent-accessible surface area. Accessible surface area quantifies burial. A residue with SASA near zero is packed into the hydrophobic core; one with SASA >100 Å² sits on the surface. Computed here via the Shrake–Rupley numerical algorithm with a 1.4 Å probe.

B-factor. B-factor (Debye–Waller factor) reflects atomic displacement in the crystal lattice. It is an experimental observable (units Å²), not a prediction; low values mean the atom is pinned down, high values mean it moves or is heterogeneous across the crystal.

pLDDT. For AlphaFold models, the B-factor field carries pLDDT — the model's own estimate of local accuracy on a 0–100 scale. Regions with pLDDT<50 should be treated as essentially unmodeled; they often correspond to intrinsically disordered segments.

Backbone torsions (φ/ψ). φ (phi) and ψ (psi) are the two rotatable backbone dihedrals per residue: φ is the C(i-1)–N–Cα–C torsion, ψ is the N–Cα–C–N(i+1) torsion, both in degrees on (−180°, 180°]. α-helical residues cluster near (−60°, −45°); β-strand residues near (−120°, +130°). A Ramachandran plot is simply a scatter of (φ, ψ) for every residue.

Radius of gyration, Cα contacts, bounding box. Radius of gyration (Rg) is the root-mean-square distance of Cα atoms from their centroid — a single number for overall size and compactness. A globular domain of N residues has Rg ≈ 2.2·N^0.38 Å; an extended or disordered chain has a much larger Rg. The Cα contact count is the number of residue pairs whose Cα atoms are within 8 Å and are more than four positions apart in sequence — a standard proxy for tertiary packing density. The bounding box is the smallest axis-aligned box enclosing all Cα atoms.

Secondary structure (3-state, P-SEA). Three-state secondary structure (P-SEA) collapses the eight DSSP classes into helix (a), strand (b), and coil (c). P-SEA assigns these from Cα geometry alone — distances and angles — without requiring backbone oxygens, so it works on any Cα trace.

Secondary structure (8-state, DSSP). DSSP 8-state secondary structure assigns each residue one of H (α-helix), G (3₁₀-helix), I (π-helix), E (extended β-strand), B (isolated β-bridge), T (hydrogen-bonded turn), S (bend), or '-' (coil). The assignment is computed from backbone hydrogen-bond geometry via the Kabsch–Sander algorithm.

Foldseek 3Di. A 3Di character summarizes, for each residue, the relative orientation of the Cα frame of its nearest spatial neighbor. Because it encodes fold topology rather than chemistry, 3Di alignments detect remote structural similarity that sequence alignment misses.

mmCIF coordinates. The mmCIF block holds the 3D Cartesian coordinates of each backbone atom (N, Cα, C, O) in ångströms. mmCIF is the PDB's canonical archive format — a tagged-loop text representation of the atomic model.

Sequence. Sequence gives the chain of amino acids in standard one-letter code (A=alanine, C=cysteine, …, Y=tyrosine), read N→C. It is the only feature that is directly encoded by the gene; all structural features are derived from the folded form of this sequence.